Protein AF-Q4RRR6-F1 (afdb_monomer)

Solvent-accessible surface area (backbone atoms only — not comparable to full-atom values): 20420 Å² total; per-residue (Å²): 140,88,85,73,74,64,68,59,50,55,51,52,54,53,50,54,52,52,52,50,53,51,50,52,51,51,50,52,50,52,50,51,51,36,33,73,75,69,66,46,76,82,83,74,92,68,94,74,90,83,77,94,77,77,96,55,76,49,72,65,57,52,50,51,52,53,48,51,53,49,53,49,53,52,49,54,52,50,50,53,51,54,50,52,52,50,53,55,50,50,53,53,50,53,49,54,52,51,54,52,52,53,53,54,49,52,54,50,54,52,51,53,54,49,52,54,54,50,50,52,54,51,49,55,54,47,54,50,54,51,52,52,50,53,52,52,52,50,55,51,51,53,50,51,50,52,50,54,52,50,52,52,52,50,57,52,50,53,52,52,50,53,52,51,51,52,52,51,53,51,52,51,50,50,57,66,71,56,71,89,70,87,86,56,76,72,59,61,56,53,52,59,53,51,56,59,65,64,68,68,77,72,76,75,70,89,74,75,81,76,78,76,73,81,73,81,80,75,73,86,81,73,88,73,84,91,80,84,90,79,91,86,88,82,90,75,93,79,84,93,73,90,79,82,95,73,87,84,74,81,51,54,25,48,33,40,36,35,38,90,91,40,96,67,66,48,79,51,73,45,87,35,45,85,75,67,38,21,41,45,57,51,51,64,74,66,69,70,91,77,63,62,44,44,31,28,38,30,72,42,96,88,78,38,80,42,78,45,77,65,86,53,52,85,41,62,48,57,58,44,97,87,25,34,38,36,39,47,41,77,57,78,82,127

pLDDT: mean 77.72, std 23.31, range [30.11, 98.75]

Organism: Tetraodon nigroviridis (NCBI:txid99883)

Nearest PDB structures (foldseek):
  5y3c-assembly1_A  TM=9.988E-01  e=4.923E-15  Danio rerio
  5y3b-assembly1_F  TM=9.633E-01  e=9.298E-15  Mus musculus
  3pz7-assembly1_A  TM=9.232E-01  e=3.959E-13  Homo sapiens
  6iw3-assembly1_A  TM=9.151E-01  e=7.651E-10  Homo sapiens
  4wip-assembly1_C  TM=9.089E-01  e=2.729E-09  Homo sapiens

Foldseek 3Di:
DDDDDPVVVVVVVVVVVVVVVVVVVVVVVVQVVCCLPPVDGDDDDDDDDDDDDDPPCPVVNVVVSVVVVVVVVVVVVVVVVVVVVVVVVVVVVVVVVVVVVVVVVVVVVVVVVVVVVVVVVVVVVVVVVVVVVVVVVVVVVVVVVVVVVVVVVVVVVVVVVVVVVVVVVVVVVVVVVPPDDDDDPVVVVVVVVVVVVVVVPDPPDPPDPPPPPPPPPDDPDDDDDDDDDDDDDDDDDDDDDDDDDDDDDQAKAWEWEAEPVDPDIDIDIQSDHQQQDFQLSVCVRVVDDADKWKWWFAQDPVPGTDTDTDDDRRDHAHDDPRHIYMYIYHPPDD

Sequence (334 aa):
GLEGPEEEKSWEEHQEQLEKEMQEARRMVFHLQALLLHGSLPEEDQDGSVSLGDTRPGVEQQLVLLRSRLDQSTEETLDLKRELLRHKQEARHLQAIKDALQRRLAVQEDAVLQLKQELLRCNMAKDQLEGENEELKHKLSEGNKLITEYEQQLGRKDRVLQQQQQKLEEAQQRAQEGGFGRVDERGLLLILKSDRNQAAGDVCSPSEAKVVVMEEFKSPGRRANSTDRDSWPPSSKMAHSHSSPGLDTAVSTKVLYFTDRSLTPFLITIPKRLGEVTLRDFKAAVDRQGNFRYHFKALDPEFGTVKEEVFQDSAVVPGWEGKIVAWVEEDHGE

Mean predicted aligned error: 21.89 Å

InterPro domains:
  IPR001158 DIX domain [PF00778] (253-328)
  IPR001158 DIX domain [PS50841] (250-332)
  IPR001158 DIX domain [SM00021] (250-332)
  IPR015506 Dishevelled-related protein [PTHR10878] (214-314)
  IPR029071 Ubiquitin-like domain superfamily [SSF54236] (253-330)
  IPR038207 DIX domain superfamily [G3DSA:2.40.240.130] (247-334)

Structure (mmCIF, N/CA/C/O backbone):
data_AF-Q4RRR6-F1
#
_entry.id   AF-Q4RRR6-F1
#
loop_
_atom_site.group_PDB
_atom_site.id
_atom_site.type_symbol
_atom_site.label_atom_id
_atom_site.label_alt_id
_atom_site.label_comp_id
_atom_site.label_asym_id
_atom_site.label_entity_id
_atom_site.label_seq_id
_atom_site.pdbx_PDB_ins_code
_atom_site.Cartn_x
_atom_site.Cartn_y
_atom_site.Cartn_z
_atom_site.occupancy
_atom_site.B_iso_or_equiv
_atom_site.auth_seq_id
_atom_site.auth_comp_id
_atom_site.auth_asym_id
_atom_site.auth_atom_id
_atom_site.pdbx_PDB_model_num
ATOM 1 N N . GLY A 1 1 ? -28.559 2.749 -61.106 1.00 44.66 1 GLY A N 1
ATOM 2 C CA . GLY A 1 1 ? -27.621 2.742 -62.244 1.00 44.66 1 GLY A CA 1
ATOM 3 C C . GLY A 1 1 ? -27.395 4.179 -62.643 1.00 44.66 1 GLY A C 1
ATOM 4 O O . GLY A 1 1 ? -28.365 4.916 -62.625 1.00 44.66 1 GLY A O 1
ATOM 5 N N . LEU A 1 2 ? -26.196 4.656 -62.938 1.00 50.50 2 LEU A N 1
ATOM 6 C CA . LEU A 1 2 ? -24.918 4.009 -63.234 1.00 50.50 2 LEU A CA 1
ATOM 7 C C . LEU A 1 2 ? -23.824 5.035 -62.873 1.00 50.50 2 LEU A C 1
ATOM 9 O O . LEU A 1 2 ? -23.591 5.932 -63.665 1.00 50.50 2 LEU A O 1
ATOM 13 N N . GLU A 1 3 ? -23.183 4.925 -61.714 1.00 51.06 3 GLU A N 1
ATOM 14 C CA . GLU A 1 3 ? -21.919 5.609 -61.385 1.00 51.06 3 GLU A CA 1
ATOM 15 C C . GLU A 1 3 ? -21.169 4.628 -60.481 1.00 51.06 3 GLU A C 1
ATOM 17 O O . GLU A 1 3 ? -21.716 4.192 -59.471 1.00 51.06 3 GLU A O 1
ATOM 22 N N . GLY A 1 4 ? -20.012 4.135 -60.913 1.00 52.66 4 GLY A N 1
ATOM 23 C CA . GLY A 1 4 ? -19.350 3.008 -60.248 1.00 52.66 4 GLY A CA 1
ATOM 24 C C . GLY A 1 4 ? -18.090 2.434 -60.910 1.00 52.66 4 GLY A C 1
ATOM 25 O O . GLY A 1 4 ? -17.315 1.841 -60.181 1.00 52.66 4 GLY A O 1
ATOM 26 N N . PRO A 1 5 ? -17.812 2.596 -62.224 1.00 53.66 5 PRO A N 1
ATOM 27 C CA . PRO A 1 5 ? -16.617 1.981 -62.815 1.00 53.66 5 PRO A CA 1
ATOM 28 C C . PRO A 1 5 ? -15.435 2.934 -63.077 1.00 53.66 5 PRO A C 1
ATOM 30 O O . PRO A 1 5 ? -14.398 2.463 -63.536 1.00 53.66 5 PRO A O 1
ATOM 33 N N . GLU A 1 6 ? -15.563 4.247 -62.850 1.00 54.06 6 GLU A N 1
ATOM 34 C CA . GLU A 1 6 ? -14.478 5.210 -63.137 1.00 54.06 6 GLU A CA 1
ATOM 35 C C . GLU A 1 6 ? -13.587 5.506 -61.922 1.00 54.06 6 GLU A C 1
ATOM 37 O O . GLU A 1 6 ? -12.368 5.554 -62.067 1.00 54.06 6 GLU A O 1
ATOM 42 N N . GLU A 1 7 ? -14.153 5.620 -60.716 1.00 53.19 7 GLU A N 1
ATOM 43 C CA . GLU A 1 7 ? -13.350 5.831 -59.502 1.00 53.19 7 GLU A CA 1
ATOM 44 C C . GLU A 1 7 ? -12.543 4.579 -59.123 1.00 53.19 7 GLU A C 1
ATOM 46 O O . GLU A 1 7 ? -11.385 4.695 -58.734 1.00 53.19 7 GLU A O 1
ATOM 51 N N . GLU A 1 8 ? -13.105 3.380 -59.307 1.00 51.28 8 GLU A N 1
ATOM 52 C CA . GLU A 1 8 ? -12.439 2.107 -58.988 1.00 51.28 8 GLU A CA 1
ATOM 53 C C . GLU A 1 8 ? -11.201 1.871 -59.879 1.00 51.28 8 GLU A C 1
ATOM 55 O O . GLU A 1 8 ? -10.137 1.509 -59.381 1.00 51.28 8 GLU A O 1
ATOM 60 N N . LYS A 1 9 ? -11.292 2.218 -61.173 1.00 55.88 9 LYS A N 1
ATOM 61 C CA . LYS A 1 9 ? -10.157 2.171 -62.113 1.00 55.88 9 LYS A CA 1
ATOM 62 C C . LYS A 1 9 ? -9.049 3.160 -61.764 1.00 55.88 9 LYS A C 1
ATOM 64 O O . LYS A 1 9 ? -7.876 2.834 -61.906 1.00 55.88 9 LYS A O 1
ATOM 69 N N . SER A 1 10 ? -9.405 4.351 -61.280 1.00 63.53 10 SER A N 1
ATOM 70 C CA . SER A 1 10 ? -8.414 5.359 -60.890 1.00 63.53 10 SER A CA 1
ATOM 71 C C . SER A 1 10 ? -7.580 4.921 -59.682 1.00 63.53 10 SER A C 1
ATOM 73 O O . SER A 1 10 ? -6.407 5.286 -59.595 1.00 63.53 10 SER A O 1
ATOM 75 N N . TRP A 1 11 ? -8.163 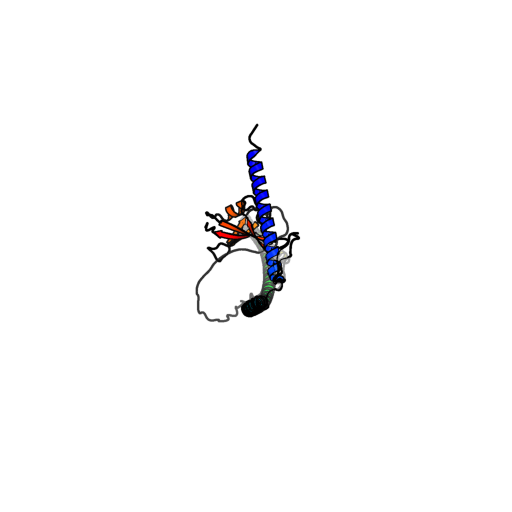4.168 -58.744 1.00 65.94 11 TRP A N 1
ATOM 76 C CA . TRP A 1 11 ? -7.435 3.633 -57.590 1.00 65.94 11 TRP A CA 1
ATOM 77 C C . TRP A 1 11 ? -6.579 2.418 -57.958 1.00 65.94 11 TRP A C 1
ATOM 79 O O . TRP A 1 11 ? -5.457 2.310 -57.464 1.00 65.94 11 TRP A O 1
ATOM 89 N N . GLU A 1 12 ? -7.056 1.549 -58.854 1.00 74.00 12 GLU A N 1
ATOM 90 C CA . GLU A 1 12 ? -6.270 0.421 -59.373 1.00 74.00 12 GLU A CA 1
ATOM 91 C C . GLU A 1 12 ? -5.027 0.892 -60.143 1.00 74.00 12 GLU A C 1
ATOM 93 O O . GLU A 1 12 ? -3.923 0.422 -59.868 1.00 74.00 12 GLU A O 1
ATOM 98 N N . GLU A 1 13 ? -5.166 1.885 -61.027 1.00 77.19 13 GLU A N 1
ATOM 99 C CA . GLU A 1 13 ? -4.036 2.460 -61.771 1.00 77.19 13 GLU A CA 1
ATOM 100 C C . GLU A 1 13 ? -3.020 3.151 -60.843 1.00 77.19 13 GLU A C 1
ATOM 102 O O . GLU A 1 13 ? -1.806 3.046 -61.043 1.00 77.19 13 GLU A O 1
ATOM 107 N N . HIS A 1 14 ? -3.489 3.830 -59.789 1.00 79.50 14 HIS A N 1
ATOM 108 C CA . HIS A 1 14 ? -2.604 4.458 -58.805 1.00 79.50 14 HIS A CA 1
ATOM 109 C C . HIS A 1 14 ? -1.830 3.421 -57.977 1.00 79.50 14 HIS A C 1
ATOM 111 O O . HIS A 1 14 ? -0.642 3.604 -57.697 1.00 79.50 14 HIS A O 1
ATOM 117 N N . GLN A 1 15 ? -2.482 2.314 -57.619 1.00 80.88 15 GLN A N 1
ATOM 118 C CA . GLN A 1 15 ? -1.853 1.212 -56.901 1.00 80.88 15 GLN A CA 1
ATOM 119 C C . GLN A 1 15 ? -0.796 0.503 -57.764 1.00 80.88 15 GLN A C 1
ATOM 121 O O . GLN A 1 15 ? 0.308 0.243 -57.282 1.00 80.88 15 GLN A O 1
ATOM 126 N N . GLU A 1 16 ? -1.084 0.254 -59.045 1.00 88.00 16 GLU A N 1
ATOM 127 C CA . GLU A 1 16 ? -0.136 -0.361 -59.984 1.00 88.00 16 GLU A CA 1
ATOM 128 C C . GLU A 1 16 ? 1.101 0.527 -60.210 1.00 88.00 16 GLU A C 1
ATOM 130 O O . GLU A 1 16 ? 2.239 0.042 -60.222 1.00 88.00 16 GLU A O 1
ATOM 135 N N . GLN A 1 17 ? 0.909 1.847 -60.303 1.00 88.19 17 GLN A N 1
ATOM 136 C CA . GLN A 1 17 ? 2.012 2.803 -60.409 1.00 88.19 17 GLN A CA 1
ATOM 137 C C . GLN A 1 17 ? 2.910 2.784 -59.161 1.00 88.19 17 GLN A C 1
ATOM 139 O O . GLN A 1 17 ? 4.139 2.770 -59.286 1.00 88.19 17 GLN A O 1
ATOM 144 N N . LEU A 1 18 ? 2.322 2.727 -57.962 1.00 88.50 18 LEU A N 1
ATOM 145 C CA . LEU A 1 18 ? 3.083 2.654 -56.714 1.00 88.50 18 LEU A CA 1
ATOM 146 C C . LEU A 1 18 ? 3.872 1.339 -56.601 1.00 88.50 18 LEU A C 1
ATOM 148 O O . LEU A 1 18 ? 5.025 1.339 -56.165 1.00 88.50 18 LEU A O 1
ATOM 152 N N . GLU A 1 19 ? 3.289 0.215 -57.025 1.00 89.06 19 GLU A N 1
ATOM 153 C CA . GLU A 1 19 ? 3.990 -1.071 -57.060 1.00 89.06 19 GLU A CA 1
ATOM 154 C C . GLU A 1 19 ? 5.193 -1.041 -58.005 1.00 89.06 19 GLU A C 1
ATOM 156 O O . GLU A 1 19 ? 6.263 -1.555 -57.659 1.00 89.06 19 GLU A O 1
ATOM 161 N N . LYS A 1 20 ? 5.058 -0.389 -59.162 1.00 92.25 20 LYS A N 1
ATOM 162 C CA . LYS A 1 20 ? 6.142 -0.235 -60.133 1.00 92.25 20 LYS A CA 1
ATOM 163 C C . LYS A 1 20 ? 7.293 0.611 -59.588 1.00 92.25 20 LYS A C 1
ATOM 165 O O . LYS A 1 20 ? 8.447 0.188 -59.658 1.00 92.25 20 LYS A O 1
ATOM 170 N N . GLU A 1 21 ? 6.994 1.752 -58.971 1.00 90.62 21 GLU A N 1
ATOM 171 C CA . GLU A 1 21 ? 8.010 2.596 -58.325 1.00 90.62 21 GLU A CA 1
ATOM 172 C C . GLU A 1 21 ? 8.702 1.862 -57.172 1.00 90.62 21 GLU A C 1
ATOM 174 O O . GLU A 1 21 ? 9.923 1.929 -57.010 1.00 90.62 21 GLU A O 1
ATOM 179 N N . MET A 1 22 ? 7.947 1.076 -56.402 1.00 91.50 22 MET A N 1
ATOM 180 C CA . MET A 1 22 ? 8.511 0.276 -55.322 1.00 91.50 22 MET A CA 1
ATOM 181 C C . MET A 1 22 ? 9.430 -0.840 -55.853 1.00 91.50 22 MET A C 1
ATOM 183 O O . MET A 1 22 ? 10.450 -1.152 -55.231 1.00 91.50 22 MET A O 1
ATOM 187 N N . GLN A 1 23 ? 9.111 -1.437 -57.005 1.00 89.06 23 GLN A N 1
ATOM 188 C CA . GLN A 1 23 ? 9.975 -2.412 -57.679 1.00 89.06 23 GLN A CA 1
ATOM 189 C C . GLN A 1 23 ? 11.254 -1.767 -58.230 1.00 89.06 23 GLN A C 1
ATOM 191 O O . GLN A 1 23 ? 12.338 -2.337 -58.079 1.00 89.06 23 GLN 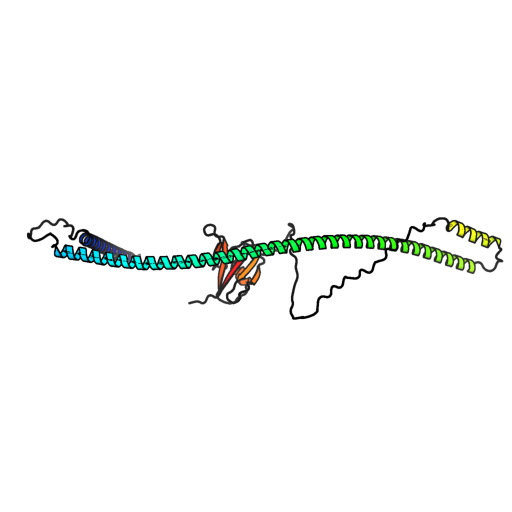A O 1
ATOM 196 N N . GLU A 1 24 ? 11.164 -0.568 -58.804 1.00 88.81 24 GLU A N 1
ATOM 197 C CA . GLU A 1 24 ? 12.328 0.198 -59.263 1.00 88.81 24 GLU A CA 1
ATOM 198 C C . GLU A 1 24 ? 13.239 0.595 -58.096 1.00 88.81 24 GLU A C 1
ATOM 200 O O . GLU A 1 24 ? 14.455 0.403 -58.168 1.00 88.81 24 GLU A O 1
ATOM 205 N N . ALA A 1 25 ? 12.666 1.041 -56.976 1.00 90.56 25 ALA A N 1
ATOM 206 C CA . ALA A 1 25 ? 13.417 1.342 -55.762 1.00 90.56 25 ALA A CA 1
ATOM 207 C C . ALA A 1 25 ? 14.155 0.106 -55.227 1.00 90.56 25 ALA A C 1
ATOM 209 O O . ALA A 1 25 ? 15.346 0.177 -54.923 1.00 90.56 25 ALA A O 1
ATOM 210 N N . ARG A 1 26 ? 13.489 -1.057 -55.179 1.00 87.12 26 ARG A N 1
ATOM 211 C CA . ARG A 1 26 ? 14.129 -2.327 -54.789 1.00 87.12 26 ARG A CA 1
ATOM 212 C C . ARG A 1 26 ? 15.277 -2.692 -55.725 1.00 87.12 26 ARG A C 1
ATOM 214 O O . ARG A 1 26 ? 16.334 -3.102 -55.248 1.00 87.12 26 ARG A O 1
ATOM 221 N N . ARG A 1 27 ? 15.097 -2.502 -57.036 1.00 88.81 27 ARG A N 1
ATOM 222 C CA . ARG A 1 27 ? 16.147 -2.741 -58.030 1.00 88.81 27 ARG A CA 1
ATOM 223 C C . ARG A 1 27 ? 17.341 -1.821 -57.783 1.00 88.81 27 ARG A C 1
ATOM 225 O O . ARG A 1 27 ? 18.461 -2.313 -57.692 1.00 88.81 27 ARG A O 1
ATOM 232 N N . MET A 1 28 ? 17.120 -0.522 -57.595 1.00 88.12 28 MET A N 1
ATOM 233 C CA . MET A 1 28 ? 18.192 0.438 -57.307 1.00 88.12 28 MET A CA 1
ATOM 234 C C . MET A 1 28 ? 18.931 0.117 -56.005 1.00 88.12 28 MET A C 1
ATOM 236 O O . MET A 1 28 ? 20.159 0.145 -55.983 1.00 88.12 28 MET A O 1
ATOM 240 N N . VAL A 1 29 ? 18.215 -0.254 -54.939 1.00 87.00 29 VAL A N 1
ATOM 241 C CA . VAL A 1 29 ? 18.828 -0.662 -53.664 1.00 87.00 29 VAL A CA 1
ATOM 242 C C . VAL A 1 29 ? 19.712 -1.893 -53.850 1.00 87.00 29 VAL A C 1
ATOM 244 O O . VAL A 1 29 ? 20.832 -1.912 -53.346 1.00 87.00 29 VAL A O 1
ATOM 247 N N . PHE A 1 30 ? 19.264 -2.884 -54.622 1.00 81.12 30 PHE A N 1
ATOM 248 C CA . PHE A 1 30 ? 20.064 -4.073 -54.914 1.00 81.12 30 PHE A CA 1
ATOM 249 C C . PHE A 1 30 ? 21.342 -3.735 -55.697 1.00 81.12 30 PHE A C 1
ATOM 251 O O . PHE A 1 30 ? 22.424 -4.218 -55.369 1.00 81.12 30 PHE A O 1
ATOM 258 N N . HIS A 1 31 ? 21.243 -2.840 -56.682 1.00 74.06 31 HIS A N 1
ATOM 259 C CA . HIS A 1 31 ? 22.390 -2.381 -57.468 1.00 74.06 31 HIS A CA 1
ATOM 260 C C . HIS A 1 31 ? 23.389 -1.580 -56.628 1.00 74.06 31 HIS A C 1
ATOM 262 O O . HIS A 1 31 ? 24.597 -1.801 -56.719 1.00 74.06 31 HIS A O 1
ATOM 268 N N . LEU A 1 32 ? 22.894 -0.686 -55.770 1.00 80.00 32 LEU A N 1
ATOM 269 C CA . LEU A 1 32 ? 23.721 0.059 -54.824 1.00 80.00 32 LEU A CA 1
ATOM 270 C C . LEU A 1 32 ? 24.397 -0.882 -53.827 1.00 80.00 32 LEU A C 1
ATOM 272 O O . LEU A 1 32 ? 25.588 -0.739 -53.567 1.00 80.00 32 LEU A O 1
ATOM 276 N N . GLN A 1 33 ? 23.675 -1.880 -53.317 1.00 74.94 33 GLN A N 1
ATOM 277 C CA . GLN A 1 33 ? 24.227 -2.894 -52.426 1.00 74.94 33 GLN A CA 1
ATOM 278 C C . GLN A 1 33 ? 25.335 -3.708 -53.115 1.00 74.94 33 GLN A C 1
ATOM 280 O O . GLN A 1 33 ? 26.385 -3.925 -52.511 1.00 74.94 33 GLN A O 1
ATOM 285 N N . ALA A 1 34 ? 25.156 -4.101 -54.380 1.00 72.69 34 ALA A N 1
ATOM 286 C CA . ALA A 1 34 ? 26.166 -4.825 -55.155 1.00 72.69 34 ALA A CA 1
ATOM 287 C C . ALA A 1 34 ? 27.411 -3.969 -55.444 1.00 72.69 34 ALA A C 1
ATOM 289 O O . ALA A 1 34 ? 28.534 -4.425 -55.227 1.00 72.69 34 ALA A O 1
ATOM 290 N N . LEU A 1 35 ? 27.229 -2.703 -55.832 1.00 75.19 35 LEU A N 1
ATOM 291 C CA . LEU A 1 35 ? 28.326 -1.743 -55.992 1.00 75.19 35 LEU A CA 1
ATOM 292 C C . LEU A 1 35 ? 29.094 -1.532 -54.682 1.00 75.19 35 LEU A C 1
ATOM 294 O O . LEU A 1 35 ? 30.323 -1.567 -54.671 1.00 75.19 35 LEU A O 1
ATOM 298 N N . LEU A 1 36 ? 28.381 -1.354 -53.569 1.00 73.06 36 LEU A N 1
ATOM 299 C CA . LEU A 1 36 ? 28.982 -1.129 -52.255 1.00 73.06 36 LEU A CA 1
ATOM 300 C C . LEU A 1 36 ? 29.736 -2.360 -51.741 1.00 73.06 36 LEU A C 1
ATOM 302 O O . LEU A 1 36 ? 30.797 -2.207 -51.132 1.00 73.06 36 LEU A O 1
ATOM 306 N N . LEU A 1 37 ? 29.220 -3.572 -51.975 1.00 69.00 37 LEU A N 1
ATOM 307 C CA . LEU A 1 37 ? 29.817 -4.824 -51.499 1.00 69.00 37 LEU A CA 1
ATOM 308 C C . LEU A 1 37 ? 30.929 -5.356 -52.411 1.00 69.00 37 LEU A C 1
ATOM 310 O O . LEU A 1 37 ? 31.939 -5.835 -51.893 1.00 69.00 37 LEU A O 1
ATOM 314 N N . HIS A 1 38 ? 30.759 -5.264 -53.731 1.00 67.19 38 HIS A N 1
ATOM 315 C CA . HIS A 1 38 ? 31.593 -5.947 -54.728 1.00 67.19 38 HIS A CA 1
ATOM 316 C C . HIS A 1 38 ? 32.343 -5.000 -55.675 1.00 67.19 38 HIS A C 1
ATOM 318 O O . HIS A 1 38 ? 33.220 -5.447 -56.414 1.00 67.19 38 HIS A O 1
ATOM 324 N N . GLY A 1 39 ? 32.041 -3.697 -55.662 1.00 61.53 39 GLY A N 1
ATOM 325 C CA . GLY A 1 39 ? 32.729 -2.697 -56.487 1.00 61.53 39 GLY A CA 1
ATOM 326 C C . GLY A 1 39 ? 32.458 -2.808 -57.992 1.00 61.53 39 GLY A C 1
ATOM 327 O O . GLY A 1 39 ? 33.174 -2.194 -58.775 1.00 61.53 39 GLY A O 1
ATOM 328 N N . SER A 1 40 ? 31.465 -3.602 -58.403 1.00 59.06 40 SER A N 1
ATOM 329 C CA . SER A 1 40 ? 31.039 -3.788 -59.797 1.00 59.06 40 SER A CA 1
ATOM 330 C C . SER A 1 40 ? 29.553 -4.169 -59.853 1.00 59.06 40 SER A C 1
ATOM 332 O O . SER A 1 40 ? 29.028 -4.747 -58.898 1.00 59.06 40 SER A O 1
ATOM 334 N N . LEU A 1 41 ? 28.863 -3.788 -60.936 1.00 57.53 41 LEU A N 1
ATOM 335 C CA . LEU A 1 41 ? 27.473 -4.190 -61.180 1.00 57.53 41 LEU A CA 1
ATOM 336 C C . LEU A 1 41 ? 27.410 -5.682 -61.560 1.00 57.53 41 LEU A C 1
ATOM 338 O O . LEU A 1 41 ? 28.305 -6.148 -62.266 1.00 57.53 41 LEU A O 1
ATOM 342 N N . PRO A 1 42 ? 26.354 -6.423 -61.171 1.00 55.16 42 PRO A N 1
ATOM 343 C CA . PRO A 1 42 ? 26.029 -7.686 -61.822 1.00 55.16 42 PRO A CA 1
ATOM 344 C C . PRO A 1 42 ? 25.637 -7.375 -63.273 1.00 55.16 42 PRO A C 1
ATOM 346 O O . PRO A 1 42 ? 24.697 -6.615 -63.495 1.00 55.16 42 PRO A O 1
ATOM 349 N N . GLU A 1 43 ? 26.375 -7.898 -64.251 1.00 55.97 43 GLU A N 1
ATOM 350 C CA . GLU A 1 43 ? 25.983 -7.796 -65.659 1.00 55.97 43 GLU A CA 1
ATOM 351 C C . GLU A 1 43 ? 24.674 -8.579 -65.853 1.00 55.97 43 GLU A C 1
ATOM 353 O O . GLU A 1 43 ? 24.656 -9.802 -65.726 1.00 55.97 43 GLU A O 1
ATOM 358 N N . GLU A 1 44 ? 23.561 -7.881 -66.095 1.00 53.38 44 GLU A N 1
ATOM 359 C CA . GLU A 1 44 ? 22.362 -8.513 -66.646 1.00 53.38 44 GLU A CA 1
ATOM 360 C C . GLU A 1 44 ? 22.631 -8.792 -68.129 1.00 53.38 44 GLU A C 1
ATOM 362 O O . GLU A 1 44 ? 22.956 -7.875 -68.886 1.00 53.38 44 GLU A O 1
ATOM 367 N N . ASP A 1 45 ? 22.533 -10.068 -68.507 1.00 48.84 45 ASP A N 1
ATOM 368 C CA . ASP A 1 45 ? 22.797 -10.607 -69.841 1.00 48.84 45 ASP A CA 1
ATOM 369 C C . ASP A 1 45 ? 22.239 -9.705 -70.956 1.00 48.84 45 ASP A C 1
ATOM 371 O O . ASP A 1 45 ? 21.030 -9.637 -71.196 1.00 48.84 45 ASP A O 1
ATOM 375 N N . GLN A 1 46 ? 23.131 -9.021 -71.674 1.00 43.88 46 GLN A N 1
ATOM 376 C CA . GLN A 1 46 ? 22.793 -8.317 -72.905 1.00 43.88 46 GLN A CA 1
ATOM 377 C C . GLN A 1 46 ? 23.856 -8.616 -73.964 1.00 43.88 46 GLN A C 1
ATOM 379 O O . GLN A 1 46 ? 24.948 -8.049 -73.984 1.00 43.88 46 GLN A O 1
ATOM 384 N N . ASP A 1 47 ? 23.509 -9.557 -74.844 1.00 41.25 47 ASP A N 1
ATOM 385 C CA . ASP A 1 47 ? 24.192 -9.820 -76.107 1.00 41.25 47 ASP A CA 1
ATOM 386 C C . ASP A 1 47 ? 24.356 -8.517 -76.905 1.00 41.25 47 ASP A C 1
ATOM 388 O O . ASP A 1 47 ? 23.372 -7.880 -77.283 1.00 41.25 47 ASP A O 1
ATOM 392 N N . GLY A 1 48 ? 25.600 -8.143 -77.220 1.00 38.84 48 GLY A N 1
ATOM 393 C CA . GLY A 1 48 ? 25.866 -7.063 -78.171 1.00 38.84 48 GLY A CA 1
ATOM 394 C C . GLY A 1 48 ? 27.146 -6.270 -77.925 1.00 38.84 48 GLY A C 1
ATOM 395 O O . GLY A 1 48 ? 27.082 -5.127 -77.504 1.00 38.84 48 GLY A O 1
ATOM 396 N N . SER A 1 49 ? 28.297 -6.865 -78.261 1.00 45.28 49 SER A N 1
ATOM 397 C CA . SER A 1 49 ? 29.490 -6.198 -78.823 1.00 45.28 49 SER A CA 1
ATOM 398 C C . SER A 1 49 ? 29.709 -4.711 -78.469 1.00 45.28 49 SER A C 1
ATOM 400 O O . SER A 1 49 ? 29.150 -3.865 -79.159 1.00 45.28 49 SER A O 1
ATOM 402 N N . VAL A 1 50 ? 30.664 -4.390 -77.579 1.00 32.94 50 VAL A N 1
ATOM 403 C CA . VAL A 1 50 ? 31.802 -3.475 -77.855 1.00 32.94 50 VAL A CA 1
ATOM 404 C C . VAL A 1 50 ? 32.779 -3.357 -76.668 1.00 32.94 50 VAL A C 1
ATOM 406 O O . VAL A 1 50 ? 32.386 -3.180 -75.527 1.00 32.94 50 VAL A O 1
ATOM 409 N N . SER A 1 51 ? 34.068 -3.310 -77.020 1.00 36.88 51 SER A N 1
ATOM 410 C CA . SER A 1 51 ? 35.187 -2.659 -76.315 1.00 36.88 51 SER A CA 1
ATOM 411 C C . SER A 1 51 ? 35.784 -3.299 -75.051 1.00 36.88 51 SER A C 1
ATOM 413 O O . SER A 1 51 ? 35.441 -2.997 -73.915 1.00 36.88 51 SER A O 1
ATOM 415 N N . LEU A 1 52 ? 36.856 -4.053 -75.305 1.00 47.00 52 LEU A N 1
ATOM 416 C CA . LEU A 1 52 ? 38.060 -4.182 -74.483 1.00 47.00 52 LEU A CA 1
ATOM 417 C C . LEU A 1 52 ? 38.441 -2.854 -73.787 1.00 47.00 52 LEU A C 1
ATOM 419 O O . LEU A 1 52 ? 38.800 -1.889 -74.461 1.00 47.00 52 LEU A O 1
ATOM 423 N N . GLY A 1 53 ? 38.410 -2.827 -72.452 1.00 41.78 53 GLY A N 1
ATOM 424 C CA . GLY A 1 53 ? 38.909 -1.705 -71.654 1.00 41.78 53 GLY A CA 1
ATOM 425 C C . GLY A 1 53 ? 38.448 -1.734 -70.196 1.00 41.78 53 GLY A C 1
ATOM 426 O O . GLY A 1 53 ? 37.441 -1.131 -69.860 1.00 41.78 53 GLY A O 1
ATOM 427 N N . ASP A 1 54 ? 39.236 -2.390 -69.342 1.00 43.75 54 ASP A N 1
ATOM 428 C CA . ASP A 1 54 ? 39.354 -2.078 -67.909 1.00 43.75 54 ASP A CA 1
ATOM 429 C C . ASP A 1 54 ? 38.128 -2.335 -67.000 1.00 43.75 54 ASP A C 1
ATOM 431 O O . ASP A 1 54 ? 37.704 -1.492 -66.216 1.00 43.75 54 ASP A O 1
ATOM 435 N N . THR A 1 55 ? 37.594 -3.558 -67.007 1.00 47.81 55 THR A N 1
ATOM 436 C CA . THR A 1 55 ? 36.676 -4.062 -65.961 1.00 47.81 55 THR A CA 1
ATOM 437 C C . THR A 1 55 ? 37.430 -4.635 -64.756 1.00 47.81 55 THR A C 1
ATOM 439 O O . THR A 1 55 ? 37.094 -5.683 -64.204 1.00 47.81 55 THR A O 1
ATOM 442 N N . ARG A 1 56 ? 38.486 -3.950 -64.313 1.00 53.12 56 ARG A N 1
ATOM 443 C CA . ARG A 1 56 ? 39.054 -4.163 -62.981 1.00 53.12 56 ARG A CA 1
ATOM 444 C C . ARG A 1 56 ? 38.975 -2.813 -62.283 1.00 53.12 56 ARG A C 1
ATOM 446 O O . ARG A 1 56 ? 39.594 -1.886 -62.793 1.00 53.12 56 ARG A O 1
ATOM 453 N N . PRO A 1 57 ? 38.221 -2.660 -61.175 1.00 55.88 57 PRO A N 1
ATOM 454 C CA . PRO A 1 57 ? 38.178 -1.383 -60.476 1.00 55.88 57 PRO A CA 1
ATOM 455 C C . PRO A 1 57 ? 39.619 -0.966 -60.200 1.00 55.88 57 PRO A C 1
ATOM 457 O O . PRO A 1 57 ? 40.376 -1.725 -59.583 1.00 55.88 57 PRO A O 1
ATOM 460 N N . GLY A 1 58 ? 40.019 0.179 -60.758 1.00 72.94 58 GLY A N 1
ATOM 461 C CA . GLY A 1 58 ? 41.397 0.643 -60.692 1.00 72.94 58 GLY A CA 1
ATOM 462 C C . GLY A 1 58 ? 41.838 0.670 -59.233 1.00 72.94 58 GLY A C 1
ATOM 463 O O . GLY A 1 58 ? 41.034 0.963 -58.347 1.00 72.94 58 GLY A O 1
ATOM 464 N N . VAL A 1 59 ? 43.103 0.352 -58.954 1.00 77.00 59 VAL A N 1
ATOM 465 C CA . VAL A 1 59 ? 43.642 0.290 -57.579 1.00 77.00 59 VAL A CA 1
ATOM 466 C C . VAL A 1 59 ? 43.288 1.556 -56.776 1.00 77.00 59 VAL A C 1
ATOM 468 O O . VAL A 1 59 ? 43.023 1.484 -55.580 1.00 77.00 59 VAL A O 1
ATOM 471 N N . GLU A 1 60 ? 43.178 2.703 -57.448 1.00 80.00 60 GLU A N 1
ATOM 472 C CA . GLU A 1 60 ? 42.711 3.973 -56.884 1.00 80.00 60 GLU A CA 1
ATOM 473 C C . GLU A 1 60 ? 41.255 3.943 -56.380 1.00 80.00 60 GLU A C 1
ATOM 475 O O . GLU A 1 60 ? 40.979 4.414 -55.280 1.00 80.00 60 GLU A O 1
ATOM 480 N N . GLN A 1 61 ? 40.321 3.339 -57.118 1.00 83.06 61 GLN A N 1
ATOM 481 C CA . GLN A 1 61 ? 38.919 3.188 -56.699 1.00 83.06 61 GLN A CA 1
ATOM 482 C C . GLN A 1 61 ? 38.797 2.235 -55.501 1.00 83.06 61 GLN A C 1
ATOM 484 O O . GLN A 1 61 ? 38.056 2.513 -54.556 1.00 83.06 61 GLN A O 1
ATOM 489 N N . GLN A 1 62 ? 39.577 1.146 -55.488 1.00 84.62 62 GLN A N 1
ATOM 490 C CA . GLN A 1 62 ? 39.658 0.244 -54.333 1.00 84.62 62 GLN A CA 1
ATOM 491 C C . GLN A 1 62 ? 40.224 0.954 -53.092 1.00 84.62 62 GLN A C 1
ATOM 493 O O . GLN A 1 62 ? 39.714 0.755 -51.988 1.00 84.62 62 GLN A O 1
ATOM 498 N N . LEU A 1 63 ? 41.227 1.824 -53.258 1.00 87.06 63 LEU A N 1
ATOM 499 C CA . LEU A 1 63 ? 41.779 2.646 -52.175 1.00 87.06 63 LEU A CA 1
ATOM 500 C C . LEU A 1 63 ? 40.751 3.634 -51.610 1.00 87.06 63 LEU A C 1
ATOM 502 O O . LEU A 1 63 ? 40.666 3.780 -50.391 1.00 87.06 63 LEU A O 1
ATOM 506 N N . VAL A 1 64 ? 39.945 4.275 -52.462 1.00 89.38 64 VAL A N 1
ATOM 507 C CA . VAL A 1 64 ? 38.871 5.186 -52.026 1.00 89.38 64 VAL A CA 1
ATOM 508 C C . VAL A 1 64 ? 37.811 4.442 -51.210 1.00 89.38 64 VAL A C 1
ATOM 510 O O . VAL A 1 64 ? 37.428 4.909 -50.137 1.00 89.38 64 VAL A O 1
ATOM 513 N N . LEU A 1 65 ? 37.384 3.257 -51.658 1.00 88.50 65 LEU A N 1
ATOM 514 C CA . LEU A 1 65 ? 36.419 2.429 -50.925 1.00 88.50 65 LEU A CA 1
ATOM 515 C C . LEU A 1 65 ? 36.973 1.960 -49.574 1.00 88.50 65 LEU A C 1
ATOM 517 O O . LEU A 1 65 ? 36.281 2.050 -48.560 1.00 88.50 65 LEU A O 1
ATOM 521 N N . LEU A 1 66 ? 38.225 1.494 -49.533 1.00 91.56 66 LEU A N 1
ATOM 522 C CA . LEU A 1 66 ? 38.878 1.097 -48.282 1.00 91.56 66 LEU A CA 1
ATOM 523 C C . LEU A 1 66 ? 39.024 2.278 -47.320 1.00 91.56 66 LEU A C 1
ATOM 525 O O . LEU A 1 66 ? 38.800 2.116 -46.121 1.00 91.56 66 LEU A O 1
ATOM 529 N N . ARG A 1 67 ? 39.349 3.469 -47.835 1.00 92.31 67 ARG A N 1
ATOM 530 C CA . ARG A 1 67 ? 39.449 4.682 -47.025 1.00 92.31 67 ARG A CA 1
ATOM 531 C C . ARG A 1 67 ? 38.099 5.083 -46.437 1.00 92.31 67 ARG A C 1
ATOM 533 O O . ARG A 1 67 ? 38.023 5.304 -45.237 1.00 92.31 67 ARG A O 1
ATOM 540 N N . SER A 1 68 ? 37.042 5.098 -47.247 1.00 92.94 68 SER A N 1
ATOM 541 C CA . SER A 1 68 ? 35.687 5.406 -46.778 1.00 92.94 68 SER A CA 1
ATOM 542 C C . SER A 1 68 ? 35.203 4.409 -45.722 1.00 92.94 68 SER A C 1
ATOM 544 O O . SER A 1 68 ? 34.663 4.831 -44.703 1.00 92.94 68 SER A O 1
ATOM 546 N N . ARG A 1 69 ? 35.458 3.105 -45.905 1.00 94.62 69 ARG A N 1
ATOM 547 C CA . ARG A 1 69 ? 35.121 2.078 -44.902 1.00 94.62 69 ARG A CA 1
ATOM 548 C C . ARG A 1 69 ? 35.901 2.252 -43.602 1.00 94.62 69 ARG A C 1
ATOM 550 O O . ARG A 1 69 ? 35.346 2.042 -42.527 1.00 94.62 69 ARG A O 1
ATOM 557 N N . LEU A 1 70 ? 37.177 2.625 -43.691 1.00 95.06 70 LEU A N 1
ATOM 558 C CA . LEU A 1 70 ? 37.984 2.918 -42.512 1.00 95.06 70 LEU A CA 1
ATOM 559 C C . LEU A 1 70 ? 37.439 4.143 -41.774 1.00 95.06 70 LEU A C 1
ATOM 561 O O . LEU A 1 70 ? 37.210 4.060 -40.573 1.00 95.06 70 LEU A O 1
ATOM 565 N N . ASP A 1 71 ? 37.178 5.238 -42.489 1.00 96.31 71 ASP A N 1
ATOM 566 C CA . ASP A 1 71 ? 36.648 6.473 -41.908 1.00 96.31 71 ASP A CA 1
ATOM 567 C C . ASP A 1 71 ? 35.268 6.219 -41.256 1.00 96.31 71 ASP A C 1
ATOM 569 O O . ASP A 1 71 ? 35.040 6.611 -40.110 1.00 96.31 71 ASP A O 1
ATOM 573 N N . GLN A 1 72 ? 34.390 5.453 -41.914 1.00 96.12 72 GLN A N 1
ATOM 574 C CA . GLN A 1 72 ? 33.108 5.016 -41.351 1.00 96.12 72 GLN A CA 1
ATOM 575 C C . GLN A 1 72 ? 33.296 4.216 -40.053 1.00 96.12 72 GLN A C 1
ATOM 577 O O . GLN A 1 72 ? 32.718 4.562 -39.025 1.00 96.12 72 GLN A O 1
ATOM 582 N N . SER A 1 73 ? 34.150 3.186 -40.067 1.00 96.12 73 SER A N 1
ATOM 583 C CA . SER A 1 73 ? 34.421 2.362 -38.882 1.00 96.12 73 SER A CA 1
ATOM 584 C C . SER A 1 73 ? 35.011 3.182 -37.728 1.00 96.12 73 SER A C 1
ATOM 586 O O . SER A 1 73 ? 34.732 2.913 -36.552 1.00 96.12 73 SER A O 1
ATOM 588 N N . THR A 1 74 ? 35.810 4.208 -38.037 1.00 96.62 74 THR A N 1
ATOM 589 C CA . THR A 1 74 ? 36.333 5.116 -37.014 1.00 96.62 74 THR A CA 1
ATOM 590 C C . THR A 1 74 ? 35.244 5.978 -36.383 1.00 96.62 74 THR A C 1
ATOM 592 O O . THR A 1 74 ? 35.257 6.106 -35.158 1.00 96.62 74 THR A O 1
ATOM 595 N N . GLU A 1 75 ? 34.283 6.505 -37.151 1.00 96.62 75 GLU A N 1
ATOM 596 C CA . GLU A 1 75 ? 33.173 7.288 -36.584 1.00 96.62 75 GLU A CA 1
ATOM 597 C C . GLU A 1 75 ? 32.227 6.401 -35.765 1.00 96.62 75 GLU A C 1
ATOM 599 O O . GLU A 1 75 ? 31.924 6.737 -34.622 1.00 96.62 75 GLU A O 1
ATOM 604 N N . GLU A 1 76 ? 31.881 5.209 -36.260 1.00 96.19 76 GLU A N 1
ATOM 605 C CA . GLU A 1 76 ? 31.081 4.225 -35.511 1.00 96.19 76 GLU A CA 1
ATOM 606 C C . GLU A 1 76 ? 31.742 3.872 -34.166 1.00 96.19 76 GLU A C 1
ATOM 608 O O . GLU A 1 76 ? 31.092 3.797 -33.122 1.00 96.19 76 GLU A O 1
ATOM 613 N N . THR A 1 77 ? 33.071 3.729 -34.148 1.00 97.56 77 THR A N 1
ATOM 614 C CA . THR A 1 77 ? 33.824 3.499 -32.907 1.00 97.56 77 THR A CA 1
ATOM 615 C C . THR A 1 77 ? 33.731 4.688 -31.943 1.00 97.56 77 THR A C 1
ATOM 617 O O . THR A 1 77 ? 33.730 4.499 -30.721 1.00 97.56 77 THR A O 1
ATOM 620 N N . LEU A 1 78 ? 33.698 5.922 -32.450 1.00 98.00 78 LEU A N 1
ATOM 621 C CA . LEU A 1 78 ? 33.535 7.117 -31.622 1.00 98.00 78 LEU A CA 1
ATOM 622 C C . LEU A 1 78 ? 32.117 7.216 -31.060 1.00 98.00 78 LEU A C 1
ATOM 624 O O . LEU A 1 78 ? 31.972 7.522 -29.874 1.00 98.00 78 LEU A O 1
ATOM 628 N N . ASP A 1 79 ? 31.099 6.900 -31.853 1.00 97.94 79 ASP A N 1
ATOM 629 C CA . ASP A 1 79 ? 29.709 6.855 -31.400 1.00 97.94 79 ASP A CA 1
ATOM 630 C C . ASP A 1 79 ? 29.495 5.816 -30.302 1.00 97.94 79 ASP A C 1
ATOM 632 O O . ASP A 1 79 ? 29.031 6.163 -29.212 1.00 97.94 79 ASP A O 1
ATOM 636 N N . LEU A 1 80 ? 29.973 4.585 -30.503 1.00 98.12 80 LEU A N 1
ATOM 637 C CA . LEU A 1 80 ? 29.906 3.535 -29.483 1.00 98.12 80 LEU A CA 1
ATOM 638 C C . LEU A 1 80 ? 30.625 3.940 -28.187 1.00 98.12 80 LEU A C 1
ATOM 640 O O . LEU A 1 80 ? 30.170 3.628 -27.085 1.00 98.12 80 LEU A O 1
ATOM 644 N N . LYS A 1 81 ? 31.735 4.686 -28.278 1.00 98.38 81 LYS A N 1
ATOM 645 C CA . LYS A 1 81 ? 32.409 5.242 -27.092 1.00 98.38 81 LYS A CA 1
ATOM 646 C C . LYS A 1 81 ? 31.550 6.287 -26.378 1.00 98.38 81 LYS A C 1
ATOM 648 O O . LYS A 1 81 ? 31.536 6.301 -25.146 1.00 98.38 81 LYS A O 1
ATOM 653 N N . ARG A 1 82 ? 30.848 7.160 -27.111 1.00 98.44 82 ARG A N 1
ATOM 654 C CA . ARG A 1 82 ? 29.932 8.160 -26.530 1.00 98.44 82 ARG A CA 1
ATOM 655 C C . ARG A 1 82 ? 28.777 7.459 -25.808 1.00 98.44 82 ARG A C 1
ATOM 657 O O . ARG A 1 82 ? 28.487 7.800 -24.661 1.00 98.44 82 ARG A O 1
ATOM 664 N N . GLU A 1 83 ? 28.175 6.449 -26.427 1.00 98.19 83 GLU A N 1
ATOM 665 C CA . GLU A 1 83 ? 27.089 5.653 -25.838 1.00 98.19 83 GLU A CA 1
ATOM 666 C C . GLU A 1 83 ? 27.536 4.870 -24.600 1.00 98.19 83 GLU A C 1
ATOM 668 O O . GLU A 1 83 ? 26.886 4.944 -23.557 1.00 98.19 83 GLU A O 1
ATOM 673 N N . LEU A 1 84 ? 28.701 4.217 -24.651 1.00 98.31 84 LEU A N 1
ATOM 674 C CA . LEU A 1 84 ? 29.281 3.527 -23.497 1.00 98.31 84 LEU A CA 1
ATOM 675 C C . LEU A 1 84 ? 29.449 4.469 -22.298 1.00 98.31 84 LEU A C 1
ATOM 677 O O . LEU A 1 84 ? 29.188 4.087 -21.155 1.00 98.31 84 LEU A O 1
ATOM 681 N N . LEU A 1 85 ? 29.889 5.708 -22.537 1.00 98.44 85 LEU A N 1
ATOM 682 C CA . LEU A 1 85 ? 30.031 6.705 -21.479 1.00 98.44 85 LEU A CA 1
ATOM 683 C C . LEU A 1 85 ? 28.677 7.142 -20.907 1.00 98.44 85 LEU A C 1
ATOM 685 O O . LEU A 1 85 ? 28.586 7.303 -19.686 1.00 98.44 85 LEU A O 1
ATOM 689 N N . ARG A 1 86 ? 27.636 7.279 -21.743 1.00 98.50 86 ARG A N 1
ATOM 690 C CA . ARG A 1 86 ? 26.264 7.546 -21.274 1.00 98.50 86 ARG A CA 1
ATOM 691 C C . ARG A 1 86 ? 25.765 6.415 -20.379 1.00 98.50 86 ARG A C 1
ATOM 693 O O . ARG A 1 86 ? 25.455 6.671 -19.218 1.00 98.50 86 ARG A O 1
ATOM 700 N N . HIS A 1 87 ? 25.830 5.167 -20.840 1.00 98.25 87 HIS A N 1
ATOM 701 C CA . HIS A 1 87 ? 25.406 4.009 -20.045 1.00 98.25 87 HIS A CA 1
ATOM 702 C C . HIS A 1 87 ? 26.210 3.844 -18.753 1.00 98.25 87 HIS A C 1
ATOM 704 O O . HIS A 1 87 ? 25.661 3.509 -17.704 1.00 98.25 87 HIS A O 1
ATOM 710 N N . LYS A 1 88 ? 27.513 4.145 -18.774 1.00 98.56 88 LYS A N 1
ATOM 711 C CA . LYS A 1 88 ? 28.337 4.138 -17.558 1.00 98.56 88 LYS A CA 1
ATOM 712 C C . LYS A 1 88 ? 27.862 5.181 -16.546 1.00 98.56 88 LYS A C 1
ATOM 714 O O . LYS A 1 88 ? 27.946 4.943 -15.342 1.00 98.56 88 LYS A O 1
ATOM 719 N N . GLN A 1 89 ? 27.394 6.338 -17.007 1.00 98.56 89 GLN A N 1
ATOM 720 C CA . GLN A 1 89 ? 26.850 7.370 -16.132 1.00 98.56 89 GLN A CA 1
ATOM 721 C C . GLN A 1 89 ? 25.465 6.997 -15.597 1.00 98.56 89 GLN A C 1
ATOM 723 O O . GLN A 1 89 ? 25.228 7.139 -14.398 1.00 98.56 89 GLN A O 1
ATOM 728 N N . GLU A 1 90 ? 24.595 6.456 -16.447 1.00 98.19 90 GLU A N 1
ATOM 729 C CA . GLU A 1 90 ? 23.282 5.929 -16.059 1.00 98.19 90 GLU A CA 1
ATOM 730 C C . GLU A 1 90 ? 23.412 4.834 -14.996 1.00 98.19 90 GLU A C 1
ATOM 732 O O . GLU A 1 90 ? 22.751 4.899 -13.963 1.00 98.19 90 GLU A O 1
ATOM 737 N N . ALA A 1 91 ? 24.341 3.889 -15.171 1.00 98.25 91 ALA A N 1
ATOM 738 C CA . ALA A 1 91 ? 24.593 2.828 -14.199 1.00 98.25 91 ALA A CA 1
ATOM 739 C C . ALA A 1 91 ? 24.989 3.379 -12.818 1.00 98.25 91 ALA A C 1
ATOM 741 O O . ALA A 1 91 ? 24.496 2.907 -11.792 1.00 98.25 91 ALA A O 1
ATOM 742 N N . ARG A 1 92 ? 25.837 4.417 -12.769 1.00 98.44 92 ARG A N 1
ATOM 743 C CA . ARG A 1 92 ? 26.190 5.084 -11.502 1.00 98.44 92 ARG A CA 1
ATOM 744 C C . ARG A 1 92 ? 24.991 5.783 -10.874 1.00 98.44 92 ARG A C 1
ATOM 746 O O . ARG A 1 92 ? 24.824 5.725 -9.658 1.00 98.44 92 ARG A O 1
ATOM 753 N N . HIS A 1 93 ? 24.174 6.447 -11.685 1.00 98.50 93 HIS A N 1
ATOM 754 C CA . HIS A 1 93 ? 22.987 7.141 -11.204 1.00 98.50 93 HIS A CA 1
ATOM 755 C C . HIS A 1 93 ? 21.964 6.163 -10.612 1.00 98.50 93 HIS A C 1
ATOM 757 O O . HIS A 1 93 ? 21.518 6.349 -9.480 1.00 98.50 93 HIS A O 1
ATOM 763 N N . LEU A 1 94 ? 21.673 5.071 -11.325 1.00 98.56 94 LEU A N 1
ATOM 764 C CA . LEU A 1 94 ? 20.790 4.007 -10.849 1.00 98.56 94 LEU A CA 1
ATOM 765 C C . LEU A 1 94 ? 21.322 3.354 -9.570 1.00 98.56 94 LEU A C 1
ATOM 767 O O . LEU A 1 94 ? 20.546 3.099 -8.650 1.00 98.56 94 LEU A O 1
ATOM 771 N N . GLN A 1 95 ? 22.637 3.142 -9.462 1.00 98.50 95 GLN A N 1
ATOM 772 C CA . GLN A 1 95 ? 23.243 2.618 -8.238 1.00 98.50 95 GLN A CA 1
ATOM 773 C C . GLN A 1 95 ? 23.048 3.571 -7.049 1.00 98.50 95 GLN A C 1
ATOM 775 O O . GLN A 1 95 ? 22.671 3.131 -5.966 1.00 98.50 95 GLN A O 1
ATOM 780 N N . ALA A 1 96 ? 23.227 4.880 -7.247 1.00 98.50 96 ALA A N 1
ATOM 781 C CA . ALA A 1 96 ? 22.998 5.865 -6.191 1.00 98.50 96 ALA A CA 1
ATOM 782 C C . ALA A 1 96 ? 21.529 5.892 -5.729 1.00 98.50 96 ALA A C 1
ATOM 784 O O . ALA A 1 96 ? 21.261 5.959 -4.526 1.00 98.50 96 ALA A O 1
ATOM 785 N N . ILE A 1 97 ? 20.579 5.790 -6.669 1.00 98.50 97 ILE A N 1
ATOM 786 C CA . ILE A 1 97 ? 19.146 5.685 -6.359 1.00 98.50 97 ILE A CA 1
ATOM 787 C C . ILE A 1 97 ? 18.860 4.401 -5.575 1.00 98.50 97 ILE A C 1
ATOM 789 O O . ILE A 1 97 ? 18.191 4.457 -4.543 1.00 98.50 97 ILE A O 1
ATOM 793 N N . LYS A 1 98 ? 19.394 3.257 -6.020 1.00 98.50 98 LYS A N 1
ATOM 794 C CA . LYS A 1 98 ? 19.249 1.968 -5.332 1.00 98.50 98 LYS A CA 1
ATOM 795 C C . LYS A 1 98 ? 19.720 2.058 -3.882 1.00 98.50 98 LYS A C 1
ATOM 797 O O . LYS A 1 98 ? 18.966 1.697 -2.980 1.00 98.50 98 LYS A O 1
ATOM 802 N N . ASP A 1 99 ? 20.913 2.595 -3.648 1.00 98.56 99 ASP A N 1
ATOM 803 C CA . ASP A 1 99 ? 21.460 2.732 -2.298 1.00 98.56 99 ASP A CA 1
ATOM 804 C C . ASP A 1 99 ? 20.604 3.678 -1.437 1.00 98.56 99 ASP A C 1
ATOM 806 O O . ASP A 1 99 ? 20.408 3.452 -0.242 1.00 98.56 99 ASP A O 1
ATOM 810 N N . ALA A 1 100 ? 20.077 4.762 -2.017 1.00 98.62 100 ALA A N 1
ATOM 811 C CA . ALA A 1 100 ? 19.194 5.692 -1.311 1.00 98.62 100 ALA A CA 1
ATOM 812 C C . ALA A 1 100 ? 17.874 5.028 -0.892 1.00 98.62 100 ALA A C 1
ATOM 814 O O . ALA A 1 100 ? 17.436 5.196 0.249 1.00 98.62 100 ALA A O 1
ATOM 815 N N . LEU A 1 101 ? 17.267 4.242 -1.784 1.00 98.56 101 LEU A N 1
ATOM 816 C CA . LEU A 1 101 ? 16.053 3.485 -1.487 1.00 98.56 101 LEU A CA 1
ATOM 817 C C . LEU A 1 101 ? 16.303 2.408 -0.429 1.00 98.56 101 LEU A C 1
ATOM 819 O O . LEU A 1 101 ? 15.509 2.287 0.499 1.00 98.56 101 LEU A O 1
ATOM 823 N N . GLN A 1 102 ? 17.426 1.692 -0.504 1.00 98.69 102 GLN A N 1
ATOM 824 C CA . GLN A 1 102 ? 17.798 0.693 0.500 1.00 98.69 102 GLN A CA 1
ATOM 825 C C . GLN A 1 102 ? 17.965 1.306 1.897 1.00 98.69 102 GLN A C 1
ATOM 827 O O . GLN A 1 102 ? 17.452 0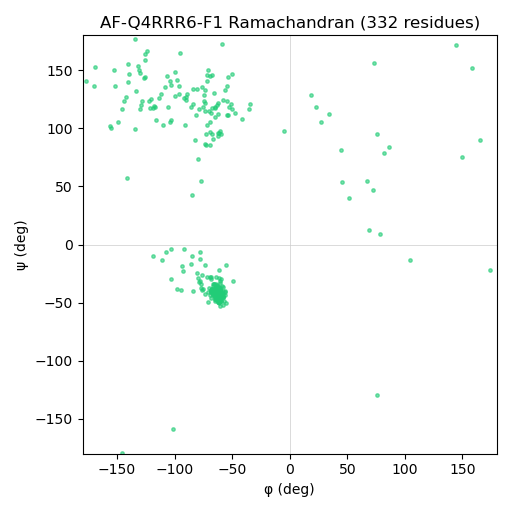.754 2.866 1.00 98.69 102 GLN A O 1
ATOM 832 N N . ARG A 1 103 ? 18.603 2.481 2.015 1.00 98.50 103 ARG A N 1
ATOM 833 C CA . ARG A 1 103 ? 18.699 3.188 3.307 1.00 98.50 103 ARG A CA 1
ATOM 834 C C . ARG A 1 103 ? 17.325 3.583 3.851 1.00 98.50 103 ARG A C 1
ATOM 836 O O . ARG A 1 103 ? 17.075 3.426 5.040 1.00 98.50 103 ARG A O 1
ATOM 843 N N . ARG A 1 104 ? 16.430 4.086 2.993 1.00 98.62 104 ARG A N 1
ATOM 844 C CA . ARG A 1 104 ? 15.059 4.450 3.397 1.00 98.62 104 ARG A CA 1
ATOM 845 C C . ARG A 1 104 ? 14.254 3.234 3.848 1.00 98.62 104 ARG A C 1
ATOM 847 O O . ARG A 1 104 ? 13.509 3.354 4.814 1.00 98.62 104 ARG A O 1
ATOM 854 N N . LEU A 1 105 ? 14.417 2.096 3.173 1.00 97.94 105 LEU A N 1
ATOM 855 C CA . LEU A 1 105 ? 13.776 0.841 3.555 1.00 97.94 105 LEU A CA 1
ATOM 856 C C . LEU A 1 105 ? 14.239 0.388 4.945 1.00 97.94 105 LEU A C 1
ATOM 858 O O . LEU A 1 105 ? 13.392 0.145 5.794 1.00 97.94 105 LEU A O 1
ATOM 862 N N . ALA A 1 106 ? 15.548 0.392 5.214 1.00 98.25 106 ALA A N 1
ATOM 863 C CA . ALA A 1 106 ? 16.086 0.033 6.530 1.00 98.25 106 ALA A CA 1
ATOM 864 C C . ALA A 1 106 ? 15.521 0.919 7.660 1.00 98.25 106 ALA A C 1
ATOM 866 O O . ALA A 1 106 ? 15.095 0.420 8.697 1.00 98.25 106 ALA A O 1
ATOM 867 N N . VAL A 1 107 ? 15.417 2.235 7.436 1.00 98.44 107 VAL A N 1
ATOM 868 C CA . VAL A 1 107 ? 14.800 3.157 8.411 1.00 98.44 107 VAL A CA 1
ATOM 869 C C . VAL A 1 107 ? 13.320 2.829 8.652 1.00 98.44 107 VAL A C 1
ATOM 871 O O . VAL A 1 107 ? 12.837 2.929 9.780 1.00 98.44 107 VAL A O 1
ATOM 874 N N . GLN A 1 108 ? 12.581 2.436 7.611 1.00 98.56 108 GLN A N 1
ATOM 875 C CA . GLN A 1 108 ? 11.190 2.003 7.766 1.00 98.56 108 GLN A CA 1
ATOM 876 C C . GLN A 1 108 ? 11.080 0.680 8.531 1.00 98.56 108 GLN A C 1
ATOM 878 O O . GLN A 1 108 ? 10.183 0.541 9.363 1.00 98.56 108 GLN A O 1
ATOM 883 N N . GLU A 1 109 ? 11.983 -0.269 8.288 1.00 98.38 109 GLU A N 1
ATOM 884 C CA . GLU A 1 109 ? 12.048 -1.536 9.025 1.00 98.38 109 GLU A CA 1
ATOM 885 C C . GLU A 1 109 ? 12.271 -1.292 10.526 1.00 98.38 109 GLU A C 1
ATOM 887 O O . GLU A 1 109 ? 11.536 -1.844 11.350 1.00 98.38 109 GLU A O 1
ATOM 892 N N . ASP A 1 110 ? 13.188 -0.388 10.883 1.00 98.56 110 ASP A N 1
ATOM 893 C CA . ASP A 1 110 ? 13.438 0.007 12.274 1.00 98.56 110 ASP A CA 1
ATOM 894 C C . ASP A 1 110 ? 12.207 0.657 12.928 1.00 98.56 110 ASP A C 1
ATOM 896 O O . ASP A 1 110 ? 11.832 0.301 14.049 1.00 98.56 110 ASP A O 1
ATOM 900 N N . ALA A 1 111 ? 11.521 1.565 12.225 1.00 98.31 111 ALA A N 1
ATOM 901 C CA . ALA A 1 111 ? 10.303 2.204 12.728 1.00 98.31 111 ALA A CA 1
ATOM 902 C C . ALA A 1 111 ? 9.173 1.186 12.974 1.00 98.31 111 ALA A C 1
ATOM 904 O O . ALA A 1 111 ? 8.475 1.246 13.988 1.00 98.31 111 ALA A O 1
ATOM 905 N N . VAL A 1 112 ? 9.011 0.204 12.081 1.00 98.56 112 VAL A N 1
ATOM 906 C CA . VAL A 1 112 ? 8.039 -0.886 12.262 1.00 98.56 112 VAL A CA 1
ATOM 907 C C . VAL A 1 112 ? 8.381 -1.724 13.492 1.00 98.56 112 VAL A C 1
ATOM 909 O O . VAL A 1 112 ? 7.481 -2.107 14.244 1.00 98.56 112 VAL A O 1
ATOM 912 N N . LEU A 1 113 ? 9.663 -2.013 13.725 1.00 98.56 113 LEU A N 1
ATOM 913 C CA . LEU A 1 113 ? 10.092 -2.736 14.921 1.00 98.56 113 LEU A CA 1
ATOM 914 C C . LEU A 1 113 ? 9.804 -1.942 16.200 1.00 98.56 113 LEU A C 1
ATOM 916 O O . LEU A 1 113 ? 9.319 -2.527 17.169 1.00 98.56 113 LEU A O 1
ATOM 920 N N . GLN A 1 114 ? 10.028 -0.628 16.200 1.00 98.56 114 GLN A N 1
ATOM 921 C CA . GLN A 1 114 ? 9.690 0.237 17.334 1.00 98.56 114 GLN A CA 1
ATOM 922 C C . GLN A 1 114 ? 8.186 0.230 17.629 1.00 98.56 114 GLN A C 1
ATOM 924 O O . GLN A 1 114 ? 7.791 -0.064 18.758 1.00 98.56 114 GLN A O 1
ATOM 929 N N . LEU A 1 115 ? 7.343 0.431 16.611 1.00 98.44 115 LEU A N 1
ATOM 930 C CA . LEU A 1 115 ? 5.885 0.405 16.769 1.00 98.44 115 LEU A CA 1
ATOM 931 C C . LEU A 1 115 ? 5.378 -0.948 17.285 1.00 98.44 115 LEU A C 1
ATOM 933 O O . LEU A 1 115 ? 4.475 -0.995 18.118 1.00 98.44 115 LEU A O 1
ATOM 937 N N . LYS A 1 116 ? 5.980 -2.063 16.852 1.00 98.56 116 LYS A N 1
ATOM 938 C CA . LYS A 1 116 ? 5.657 -3.395 17.393 1.00 98.56 116 LYS A CA 1
ATOM 939 C C . LYS A 1 116 ? 5.970 -3.498 18.887 1.00 98.56 116 LYS A C 1
ATOM 941 O O . LYS A 1 116 ? 5.186 -4.083 19.631 1.00 98.56 116 LYS A O 1
ATOM 946 N N . GLN A 1 117 ? 7.088 -2.931 19.341 1.00 98.62 117 GLN A N 1
ATOM 947 C CA . GLN A 1 117 ? 7.434 -2.922 20.764 1.00 98.62 117 GLN A CA 1
ATOM 948 C C . GLN A 1 117 ? 6.493 -2.028 21.581 1.00 98.62 117 GLN A C 1
ATOM 950 O O . GLN A 1 117 ? 6.126 -2.387 22.698 1.00 98.62 117 GLN A O 1
ATOM 955 N N . GLU A 1 118 ? 6.100 -0.871 21.051 1.00 98.44 118 GLU A N 1
ATOM 956 C CA . GLU A 1 118 ? 5.129 0.018 21.700 1.00 98.44 118 GLU A CA 1
ATOM 957 C C . GLU A 1 118 ? 3.749 -0.631 21.801 1.00 98.44 118 GLU A C 1
ATOM 959 O O . GLU A 1 118 ? 3.161 -0.635 22.880 1.00 98.44 118 GLU A O 1
ATOM 964 N N . LEU A 1 119 ? 3.283 -1.279 20.731 1.00 98.62 119 LEU A N 1
ATOM 965 C CA . LEU A 1 119 ? 2.023 -2.019 20.726 1.00 98.62 119 LEU A CA 1
ATOM 966 C C . LEU A 1 119 ? 1.989 -3.095 21.819 1.00 98.62 119 LEU A C 1
ATOM 968 O O . LEU A 1 119 ? 0.989 -3.222 22.521 1.00 98.62 119 LEU A O 1
ATOM 972 N N . LEU A 1 120 ? 3.084 -3.840 22.000 1.00 98.75 120 LEU A N 1
ATOM 973 C CA . LEU A 1 120 ? 3.191 -4.831 23.074 1.00 98.75 120 LEU A CA 1
ATOM 974 C C . LEU A 1 120 ? 3.067 -4.185 24.459 1.00 98.75 120 LEU A C 1
ATOM 976 O O . LEU A 1 120 ? 2.310 -4.678 25.292 1.00 98.75 120 LEU A O 1
ATOM 980 N N . ARG A 1 121 ? 3.752 -3.059 24.699 1.00 98.56 121 ARG A N 1
ATOM 981 C CA . ARG A 1 121 ? 3.642 -2.322 25.971 1.00 98.56 121 ARG A CA 1
ATOM 982 C C . ARG A 1 121 ? 2.217 -1.821 26.212 1.00 98.56 121 ARG A C 1
ATOM 984 O O . ARG A 1 121 ? 1.701 -1.978 27.316 1.00 98.56 121 ARG A O 1
ATOM 991 N N . CYS A 1 122 ? 1.575 -1.259 25.188 1.00 98.38 122 CYS A N 1
ATOM 992 C CA . CYS A 1 122 ? 0.194 -0.788 25.265 1.00 98.38 122 CYS A CA 1
ATOM 993 C C . CYS A 1 122 ? -0.792 -1.925 25.549 1.00 98.38 122 CYS A C 1
ATOM 995 O O . CYS A 1 122 ? -1.671 -1.752 26.388 1.00 98.38 122 CYS A O 1
ATOM 997 N N . ASN A 1 123 ? -0.635 -3.086 24.908 1.00 98.62 123 ASN A N 1
ATOM 998 C CA . ASN A 1 123 ? -1.489 -4.249 25.159 1.00 98.62 123 ASN A CA 1
ATOM 999 C C . ASN A 1 123 ? -1.352 -4.748 26.599 1.00 98.62 123 ASN A C 1
ATOM 1001 O O . ASN A 1 123 ? -2.357 -4.937 27.267 1.00 98.62 123 ASN A O 1
ATOM 1005 N N . MET A 1 124 ? -0.129 -4.863 27.122 1.00 98.44 124 MET A N 1
ATOM 1006 C CA . MET A 1 124 ? 0.065 -5.272 28.518 1.00 98.44 124 MET A CA 1
ATOM 1007 C C . MET A 1 124 ? -0.574 -4.293 29.512 1.00 98.44 124 MET A C 1
ATOM 1009 O O . MET A 1 124 ? -1.147 -4.718 30.511 1.00 98.44 124 MET A O 1
ATOM 1013 N N . ALA A 1 125 ? -0.479 -2.984 29.254 1.00 98.44 125 ALA A N 1
ATOM 1014 C CA . ALA A 1 125 ? -1.131 -1.971 30.083 1.00 98.44 125 ALA A CA 1
ATOM 1015 C C . ALA A 1 125 ? -2.662 -2.048 29.981 1.00 98.44 125 ALA A C 1
ATOM 1017 O O . ALA A 1 125 ? -3.362 -1.895 30.980 1.00 98.44 125 ALA A O 1
ATOM 1018 N N . LYS A 1 126 ? -3.182 -2.313 28.780 1.00 98.50 126 LYS A N 1
ATOM 1019 C CA . LYS A 1 126 ? -4.608 -2.534 28.550 1.00 98.50 126 LYS A CA 1
ATOM 1020 C C . LYS A 1 126 ? -5.107 -3.750 29.337 1.00 98.50 126 LYS A C 1
ATOM 1022 O O . LYS A 1 126 ? -6.083 -3.604 30.061 1.00 98.50 126 LYS A O 1
ATOM 1027 N N . ASP A 1 127 ? -4.424 -4.889 29.252 1.00 98.56 127 ASP A N 1
ATOM 1028 C CA . ASP A 1 127 ? -4.812 -6.122 29.952 1.00 98.56 127 ASP A CA 1
ATOM 1029 C C . ASP A 1 127 ? -4.811 -5.925 31.482 1.00 98.56 127 ASP A C 1
ATOM 1031 O O . ASP A 1 127 ? -5.695 -6.418 32.180 1.00 98.56 127 ASP A O 1
ATOM 1035 N N . GLN A 1 128 ? -3.856 -5.147 32.012 1.00 98.56 128 GLN A N 1
ATOM 1036 C CA . GLN A 1 128 ? -3.828 -4.767 33.433 1.00 98.56 128 GLN A CA 1
ATOM 1037 C C . GLN A 1 128 ? -5.063 -3.952 33.830 1.00 98.56 128 GLN A C 1
ATOM 1039 O O . GLN A 1 128 ? -5.737 -4.290 34.801 1.00 98.56 128 GLN A O 1
ATOM 1044 N N . LEU A 1 129 ? -5.389 -2.911 33.060 1.00 98.19 129 LEU A N 1
ATOM 1045 C CA . LEU A 1 129 ? -6.564 -2.076 33.318 1.00 98.19 129 LEU A CA 1
ATOM 1046 C C . LEU A 1 129 ? -7.876 -2.849 33.139 1.00 98.19 129 LEU A C 1
ATOM 1048 O O . LEU A 1 129 ? -8.838 -2.589 33.857 1.00 98.19 129 LEU A O 1
ATOM 1052 N N . GLU A 1 130 ? -7.938 -3.791 32.197 1.00 98.25 130 GLU A N 1
ATOM 1053 C CA . GLU A 1 130 ? -9.090 -4.681 32.034 1.00 98.25 130 GLU A CA 1
ATOM 1054 C C . GLU A 1 130 ? -9.283 -5.559 33.276 1.00 98.25 130 GLU A C 1
ATOM 1056 O O . GLU A 1 130 ? -10.398 -5.612 33.797 1.00 98.25 130 GLU A O 1
ATOM 1061 N N . GLY A 1 131 ? -8.205 -6.132 33.822 1.00 98.25 131 GLY A N 1
ATOM 1062 C CA . GLY A 1 131 ? -8.247 -6.885 35.079 1.00 98.25 131 GLY A CA 1
ATOM 1063 C C . GLY A 1 131 ? -8.709 -6.045 36.277 1.00 98.25 131 GLY A C 1
ATOM 1064 O O . GLY A 1 131 ? -9.607 -6.457 37.014 1.00 98.25 131 GLY A O 1
ATOM 1065 N N . GLU A 1 132 ? -8.169 -4.834 36.448 1.00 98.38 132 GLU A N 1
ATOM 1066 C CA . GLU A 1 132 ? -8.608 -3.909 37.507 1.00 98.38 132 GLU A CA 1
ATOM 1067 C C . GLU A 1 132 ? -10.094 -3.534 37.363 1.00 98.38 132 GLU A C 1
ATOM 1069 O O . GLU A 1 132 ? -10.834 -3.449 38.346 1.00 98.38 132 GLU A O 1
ATOM 1074 N N . ASN A 1 133 ? -10.563 -3.333 36.130 1.00 98.19 133 ASN A N 1
ATOM 1075 C CA . ASN A 1 133 ? -11.953 -2.990 35.843 1.00 98.19 133 ASN A CA 1
ATOM 1076 C C . ASN A 1 133 ? -12.904 -4.156 36.159 1.00 98.19 133 ASN A C 1
ATOM 1078 O O . ASN A 1 133 ? -13.990 -3.943 36.700 1.00 98.19 133 ASN A O 1
ATOM 1082 N N . GLU A 1 134 ? -12.505 -5.395 35.865 1.00 98.44 134 GLU A N 1
ATOM 1083 C CA . GLU A 1 134 ? -13.253 -6.591 36.263 1.00 98.44 134 GLU A CA 1
ATOM 1084 C C . GLU A 1 134 ? -13.338 -6.735 37.788 1.00 98.44 134 GLU A C 1
ATOM 1086 O O . GLU A 1 134 ? -14.426 -6.978 38.321 1.00 98.44 134 GLU A O 1
ATOM 1091 N N . GLU A 1 135 ? -12.237 -6.499 38.505 1.00 98.38 135 GLU A N 1
ATOM 1092 C CA . GLU A 1 135 ? -12.219 -6.535 39.969 1.00 98.38 135 GLU A CA 1
ATOM 1093 C C . GLU A 1 135 ? -13.141 -5.463 40.575 1.00 98.38 135 GLU A C 1
ATOM 1095 O O . GLU A 1 135 ? -13.942 -5.745 41.473 1.00 98.38 135 GLU A O 1
ATOM 1100 N N . LEU A 1 136 ? -13.085 -4.232 40.059 1.00 98.31 136 LEU A N 1
ATOM 1101 C CA . LEU A 1 136 ? -13.961 -3.147 40.502 1.00 98.31 136 LEU A CA 1
ATOM 1102 C C . LEU A 1 136 ? -15.436 -3.452 40.226 1.00 98.31 136 LEU A C 1
ATOM 1104 O O . LEU A 1 136 ? -16.281 -3.207 41.088 1.00 98.31 136 LEU A O 1
ATOM 1108 N N . LYS A 1 137 ? -15.763 -4.035 39.067 1.00 98.31 137 LYS A N 1
ATOM 1109 C CA . LYS A 1 137 ? -17.132 -4.480 38.759 1.00 98.31 137 LYS A CA 1
ATOM 1110 C C . LYS A 1 137 ? -17.618 -5.549 39.732 1.00 98.31 137 LYS A C 1
ATOM 1112 O O . LYS A 1 137 ? -18.775 -5.492 40.153 1.00 98.31 137 LYS A O 1
ATOM 1117 N N . HIS A 1 138 ? -16.759 -6.497 40.108 1.00 98.56 138 HIS A N 1
ATOM 1118 C CA . HIS A 1 138 ? -17.101 -7.511 41.103 1.00 98.56 138 HIS A CA 1
ATOM 1119 C C . HIS A 1 138 ? -17.423 -6.871 42.457 1.00 98.56 138 HIS A C 1
ATOM 1121 O O . HIS A 1 138 ? -18.506 -7.101 42.994 1.00 98.56 138 HIS A O 1
ATOM 1127 N N . LYS A 1 139 ? -16.549 -5.982 42.952 1.00 98.50 139 LYS A N 1
ATOM 1128 C CA . LYS A 1 139 ? -16.760 -5.248 44.214 1.00 98.50 139 LYS A CA 1
ATOM 1129 C C . LYS A 1 139 ? -18.054 -4.432 44.201 1.00 98.50 139 LYS A C 1
ATOM 1131 O O . LYS A 1 139 ? -18.782 -4.404 45.190 1.00 98.50 139 LYS A O 1
ATOM 1136 N N . LEU A 1 140 ? -18.370 -3.792 43.076 1.00 98.06 140 LEU A N 1
ATOM 1137 C CA . LEU A 1 140 ? -19.599 -3.011 42.917 1.00 98.06 140 LEU A CA 1
ATOM 1138 C C . LEU A 1 140 ? -20.844 -3.917 42.949 1.00 98.06 140 LEU A C 1
ATOM 1140 O O . LEU A 1 140 ? -21.829 -3.597 43.611 1.00 98.06 140 LEU A O 1
ATOM 1144 N N . SER A 1 141 ? -20.783 -5.084 42.303 1.00 98.19 141 SER A N 1
ATOM 1145 C CA . SER A 1 141 ? -21.839 -6.104 42.358 1.00 98.19 141 SER A CA 1
ATOM 1146 C C . SER A 1 141 ? -22.062 -6.632 43.778 1.00 98.19 141 SER A C 1
ATOM 1148 O O . SER A 1 141 ? -23.202 -6.716 44.233 1.00 98.19 141 SER A O 1
ATOM 1150 N N . GLU A 1 142 ? -20.990 -6.939 44.508 1.00 98.12 142 GLU A N 1
ATOM 1151 C CA . GLU A 1 142 ? -21.064 -7.352 45.914 1.00 98.12 142 GLU A CA 1
ATOM 1152 C C . GLU A 1 142 ? -21.659 -6.258 46.806 1.00 98.12 142 GLU A C 1
ATOM 1154 O O . GLU A 1 142 ? -22.556 -6.536 47.602 1.00 98.12 142 GLU A O 1
ATOM 1159 N N . GLY A 1 143 ? -21.234 -5.004 46.621 1.00 97.94 143 GLY A N 1
ATOM 1160 C CA . GLY A 1 143 ? -21.811 -3.852 47.312 1.00 97.94 143 GLY A CA 1
ATOM 1161 C C . GLY A 1 143 ? -23.314 -3.712 47.058 1.00 97.94 143 GLY A C 1
ATOM 1162 O O . GLY A 1 143 ? -24.084 -3.557 48.001 1.00 97.94 143 GLY A O 1
ATOM 1163 N N . ASN A 1 144 ? -23.758 -3.856 45.808 1.00 98.19 144 ASN A N 1
ATOM 1164 C CA . ASN A 1 144 ? -25.181 -3.802 45.454 1.00 98.19 144 ASN A CA 1
ATOM 1165 C C . ASN A 1 144 ? -25.998 -4.942 46.080 1.00 98.19 144 ASN A C 1
ATOM 1167 O O . ASN A 1 144 ? -27.134 -4.720 46.507 1.00 98.19 144 ASN A O 1
ATOM 1171 N N . LYS A 1 145 ? -25.433 -6.155 46.165 1.00 98.44 145 LYS A N 1
ATOM 1172 C CA . LYS A 1 145 ? -26.076 -7.278 46.869 1.00 98.44 145 LYS A CA 1
ATOM 1173 C C . LYS A 1 145 ? -26.282 -6.942 48.344 1.00 98.44 145 LYS A C 1
ATOM 1175 O O . LYS A 1 145 ? -27.398 -7.072 48.836 1.00 98.44 145 LYS A O 1
ATOM 1180 N N . LEU A 1 146 ? -25.248 -6.427 49.011 1.00 98.31 146 LEU A N 1
ATOM 1181 C CA . LEU A 1 146 ? -25.332 -6.007 50.413 1.00 98.31 146 LEU A CA 1
ATOM 1182 C C . LEU A 1 146 ? -26.345 -4.875 50.619 1.00 98.31 146 LEU A C 1
ATOM 1184 O O . LEU A 1 146 ? -27.118 -4.919 51.572 1.00 98.31 146 LEU A O 1
ATOM 1188 N N . ILE A 1 147 ? -26.389 -3.886 49.722 1.00 97.94 147 ILE A N 1
ATOM 1189 C CA . ILE A 1 147 ? -27.403 -2.818 49.762 1.00 97.94 147 ILE A CA 1
ATOM 1190 C C . ILE A 1 147 ? -28.809 -3.425 49.705 1.00 97.94 147 ILE A C 1
ATOM 1192 O O . ILE A 1 147 ? -29.636 -3.123 50.562 1.00 97.94 147 ILE A O 1
ATOM 1196 N N . THR A 1 148 ? -29.049 -4.345 48.769 1.00 98.12 148 THR A N 1
ATOM 1197 C CA . THR A 1 148 ? -30.345 -5.029 48.622 1.00 98.12 148 THR A CA 1
ATOM 1198 C C . THR A 1 148 ? -30.722 -5.810 49.891 1.00 98.12 148 THR A C 1
ATOM 1200 O O . THR A 1 148 ? -31.877 -5.804 50.322 1.00 98.12 148 THR A O 1
ATOM 1203 N N . GLU A 1 149 ? -29.754 -6.477 50.524 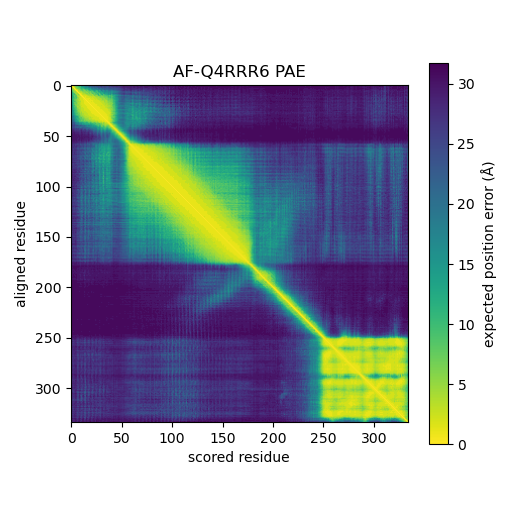1.00 97.75 149 GLU A N 1
ATOM 1204 C CA . GLU A 1 149 ? -29.959 -7.192 51.788 1.00 97.75 149 GLU A CA 1
ATOM 1205 C C . GLU A 1 149 ? -30.317 -6.237 52.936 1.00 97.75 149 GLU A C 1
ATOM 1207 O O . GLU A 1 149 ? -31.270 -6.499 53.678 1.00 97.75 149 GLU A O 1
ATOM 1212 N N . TYR A 1 150 ? -29.605 -5.114 53.072 1.00 97.56 150 TYR A N 1
ATOM 1213 C CA . TYR A 1 150 ? -29.890 -4.112 54.099 1.00 97.56 150 TYR A CA 1
ATOM 1214 C C . TYR A 1 150 ? -31.242 -3.426 53.890 1.00 97.56 150 TYR A C 1
ATOM 1216 O O . TYR A 1 150 ? -31.981 -3.250 54.859 1.00 97.56 150 TYR A O 1
ATOM 1224 N N . GLU A 1 151 ? -31.614 -3.105 52.652 1.00 98.12 151 GLU A N 1
ATOM 1225 C CA . GLU A 1 151 ? -32.945 -2.588 52.314 1.00 98.12 151 GLU A CA 1
ATOM 1226 C C . GLU A 1 151 ? -34.045 -3.581 52.709 1.00 98.12 151 GLU A C 1
ATOM 1228 O O . GLU A 1 151 ? -35.049 -3.200 53.316 1.00 98.12 151 GLU A O 1
ATOM 1233 N N . GLN A 1 152 ? -33.841 -4.878 52.447 1.00 98.00 152 GLN A N 1
ATOM 1234 C CA . GLN A 1 152 ? -34.788 -5.911 52.860 1.00 98.00 152 GLN A CA 1
ATOM 1235 C C . GLN A 1 152 ? -34.898 -6.003 54.390 1.00 98.00 152 GLN A C 1
ATOM 1237 O O . GLN A 1 152 ? -36.005 -6.150 54.918 1.00 98.00 152 GLN A O 1
ATOM 1242 N N . GLN A 1 153 ? -33.779 -5.926 55.116 1.00 97.44 153 GLN A N 1
ATOM 1243 C CA . GLN A 1 153 ? -33.785 -5.933 56.581 1.00 97.44 153 GLN A CA 1
ATOM 1244 C C . GLN A 1 153 ? -34.488 -4.701 57.161 1.00 97.44 153 GLN A C 1
ATOM 1246 O O . GLN A 1 153 ? -35.286 -4.845 58.091 1.00 97.44 153 GLN A O 1
ATOM 1251 N N . LEU A 1 154 ? -34.232 -3.514 56.606 1.00 94.38 154 LEU A N 1
ATOM 1252 C CA . LEU A 1 154 ? -34.915 -2.276 56.985 1.00 94.38 154 LEU A CA 1
ATOM 1253 C C . LEU A 1 154 ? -36.421 -2.398 56.748 1.00 94.38 154 LEU A C 1
ATOM 1255 O O . LEU A 1 154 ? -37.192 -2.225 57.687 1.00 94.38 154 LEU A O 1
ATOM 1259 N N . GLY A 1 155 ? -36.838 -2.863 55.568 1.00 96.44 155 GLY A N 1
ATOM 1260 C CA . GLY A 1 155 ? -38.253 -3.074 55.262 1.00 96.44 155 GLY A CA 1
ATOM 1261 C C . GLY A 1 155 ? -38.947 -4.083 56.188 1.00 96.44 155 GLY A C 1
ATOM 1262 O O . GLY A 1 155 ? -40.136 -3.945 56.475 1.00 96.44 155 GLY A O 1
ATOM 1263 N N . ARG A 1 156 ? -38.232 -5.095 56.705 1.00 96.50 156 ARG A N 1
ATOM 1264 C CA . ARG A 1 156 ? -38.768 -5.993 57.749 1.00 96.50 156 ARG A CA 1
ATOM 1265 C C . ARG A 1 156 ? -38.953 -5.258 59.078 1.00 96.50 156 ARG A C 1
ATOM 1267 O O . ARG A 1 156 ? -40.006 -5.410 59.695 1.00 96.50 156 ARG A O 1
ATOM 1274 N N . LYS A 1 157 ? -37.964 -4.468 59.511 1.00 94.69 157 LYS A N 1
ATOM 1275 C CA . LYS A 1 157 ? -38.043 -3.683 60.755 1.00 94.69 157 LYS A CA 1
ATOM 1276 C C . LYS A 1 157 ? -39.150 -2.631 60.698 1.00 94.69 157 LYS A C 1
ATOM 1278 O O . LYS A 1 157 ? -39.898 -2.521 61.664 1.00 94.69 157 LYS A O 1
ATOM 1283 N N . ASP A 1 158 ? -39.322 -1.950 59.568 1.00 97.69 158 ASP A N 1
ATOM 1284 C CA . ASP A 1 158 ? -40.388 -0.959 59.375 1.00 97.69 158 ASP A CA 1
ATOM 1285 C C . ASP A 1 158 ? -41.781 -1.581 59.521 1.00 97.69 158 ASP A C 1
ATOM 1287 O O . ASP A 1 158 ? -42.641 -1.028 60.203 1.00 97.69 158 ASP A O 1
ATOM 1291 N N . ARG A 1 159 ? -41.996 -2.785 58.969 1.00 97.25 159 ARG A N 1
ATOM 1292 C CA . ARG A 1 159 ? -43.257 -3.530 59.152 1.00 97.25 159 ARG A CA 1
ATOM 1293 C C . ARG A 1 159 ? -43.517 -3.870 60.618 1.00 97.25 159 ARG A C 1
ATOM 1295 O O . ARG A 1 159 ? -44.650 -3.749 61.075 1.00 97.25 159 ARG A O 1
ATOM 1302 N N . VAL A 1 160 ? -42.490 -4.304 61.354 1.00 95.69 160 VAL A N 1
ATOM 1303 C CA . VAL A 1 160 ? -42.614 -4.616 62.790 1.00 95.69 160 VAL A CA 1
ATOM 1304 C C . VAL A 1 160 ? -42.932 -3.356 63.591 1.00 95.69 160 VAL A C 1
ATOM 1306 O O . VAL A 1 160 ? -43.833 -3.386 64.428 1.00 95.69 160 VAL A O 1
ATOM 1309 N N . LEU A 1 161 ? -42.246 -2.247 63.312 1.00 94.69 161 LEU A N 1
ATOM 1310 C CA . LEU A 1 161 ? -42.521 -0.958 63.945 1.00 94.69 161 LEU A CA 1
ATOM 1311 C C . LEU A 1 161 ? -43.957 -0.503 63.674 1.00 94.69 161 LEU A C 1
ATOM 1313 O O . LEU A 1 161 ? -44.666 -0.149 64.610 1.00 94.69 161 LEU A O 1
ATOM 1317 N N . GLN A 1 162 ? -44.424 -0.596 62.428 1.00 96.31 162 GLN A N 1
ATOM 1318 C CA . GLN A 1 162 ? -45.795 -0.241 62.062 1.00 96.31 162 GLN A CA 1
ATOM 1319 C C . GLN A 1 162 ? -46.833 -1.115 62.788 1.00 96.31 162 GLN A C 1
ATOM 1321 O O . GLN A 1 162 ? -47.832 -0.600 63.287 1.00 96.31 162 GLN A O 1
ATOM 1326 N N . GLN A 1 163 ? -46.579 -2.422 62.921 1.00 95.12 163 GLN A N 1
ATOM 1327 C CA . GLN A 1 163 ? -47.438 -3.321 63.702 1.00 95.12 163 GLN A CA 1
ATOM 1328 C C . GLN A 1 163 ? -47.467 -2.960 65.193 1.00 95.12 163 GLN A C 1
ATOM 1330 O O . GLN A 1 163 ? -48.527 -3.010 65.816 1.00 95.12 163 GLN A O 1
ATOM 1335 N N . GLN A 1 164 ? -46.321 -2.618 65.789 1.00 92.00 164 GLN A N 1
ATOM 1336 C CA . GLN A 1 164 ? -46.255 -2.191 67.191 1.00 92.00 164 GLN A CA 1
ATOM 1337 C C . GLN A 1 164 ? -46.964 -0.850 67.414 1.00 92.00 164 GLN A C 1
ATOM 1339 O O . GLN A 1 164 ? -47.681 -0.708 68.402 1.00 92.00 164 GLN A O 1
ATOM 1344 N N . GLN A 1 165 ? -46.817 0.093 66.481 1.00 94.50 165 GLN A N 1
ATOM 1345 C CA . GLN A 1 165 ? -47.501 1.384 66.503 1.00 94.50 165 GLN A CA 1
ATOM 1346 C C . GLN A 1 165 ? -49.024 1.199 66.492 1.00 94.50 165 GLN A C 1
ATOM 1348 O O . GLN A 1 165 ? -49.711 1.726 67.364 1.00 94.50 165 GLN A O 1
ATOM 1353 N N . GLN A 1 166 ? -49.542 0.366 65.581 1.00 95.31 166 GLN A N 1
ATOM 1354 C CA . GLN A 1 166 ? -50.970 0.051 65.518 1.00 95.31 166 GLN A CA 1
ATOM 1355 C C . GLN A 1 166 ? -51.470 -0.595 66.821 1.00 95.31 166 GLN A C 1
ATOM 1357 O O . GLN A 1 166 ? -52.510 -0.211 67.349 1.00 95.31 166 GLN A O 1
ATOM 1362 N N . LYS A 1 167 ? -50.715 -1.546 67.390 1.00 94.31 167 LYS A N 1
ATOM 1363 C CA . LYS A 1 167 ? -51.068 -2.168 68.679 1.00 94.31 167 LYS A CA 1
ATOM 1364 C C . LYS A 1 167 ? -51.124 -1.154 69.825 1.00 94.31 167 LYS A C 1
ATOM 1366 O O . LYS A 1 167 ? -51.997 -1.262 70.685 1.00 94.31 167 LYS A O 1
ATOM 1371 N N . LEU A 1 168 ? -50.200 -0.193 69.857 1.00 88.69 168 LEU A N 1
ATOM 1372 C CA . LEU A 1 168 ? -50.195 0.891 70.843 1.00 88.69 168 LEU A CA 1
ATOM 1373 C C . LEU A 1 168 ? -51.422 1.797 70.688 1.00 88.69 168 LEU A C 1
ATOM 1375 O O . LEU A 1 168 ? -52.057 2.123 71.689 1.00 88.69 168 LEU A O 1
ATOM 1379 N N . GLU A 1 169 ? -51.790 2.151 69.457 1.00 93.94 169 GLU A N 1
ATOM 1380 C CA . GLU A 1 169 ? -52.984 2.952 69.159 1.00 93.94 169 GLU A CA 1
ATOM 1381 C C . GLU A 1 169 ? -54.276 2.225 69.558 1.00 93.94 169 GLU A C 1
ATOM 1383 O O . GLU A 1 169 ? -55.130 2.808 70.224 1.00 93.94 169 GLU A O 1
ATOM 1388 N N . GLU A 1 170 ? -54.400 0.933 69.243 1.00 92.69 170 GLU A N 1
ATOM 1389 C CA . GLU A 1 170 ? -55.538 0.106 69.663 1.00 92.69 170 GLU A CA 1
ATOM 1390 C C . GLU A 1 170 ? -55.627 -0.011 71.193 1.00 92.69 170 GLU A C 1
ATOM 1392 O O . GLU A 1 170 ? -56.716 0.061 71.765 1.00 92.69 170 GLU A O 1
ATOM 1397 N N . ALA A 1 171 ? -54.494 -0.175 71.884 1.00 88.75 171 ALA A N 1
ATOM 1398 C CA . ALA A 1 171 ? -54.457 -0.213 73.345 1.00 88.75 171 ALA A CA 1
ATOM 1399 C C . ALA A 1 171 ? -54.865 1.133 73.966 1.00 88.75 171 ALA A C 1
ATOM 1401 O O . ALA A 1 171 ? -55.599 1.151 74.956 1.00 88.75 171 ALA A O 1
ATOM 1402 N N . GLN A 1 172 ? -54.438 2.252 73.373 1.00 87.12 172 GLN A N 1
ATOM 1403 C CA . GLN A 1 172 ? -54.864 3.591 73.783 1.00 87.12 172 GLN A CA 1
ATOM 1404 C C . GLN A 1 172 ? -56.364 3.803 73.561 1.00 87.12 172 GLN A C 1
ATOM 1406 O O . GLN A 1 172 ? -57.039 4.291 74.467 1.00 87.12 172 GLN A O 1
ATOM 1411 N N . GLN A 1 173 ? -56.901 3.387 72.411 1.00 87.12 173 GLN A N 1
ATOM 1412 C CA . GLN A 1 173 ? -58.335 3.460 72.112 1.00 87.12 173 GLN A CA 1
ATOM 1413 C C . GLN A 1 173 ? -59.153 2.607 73.089 1.00 87.12 173 GLN A C 1
ATOM 1415 O O . GLN A 1 173 ? -60.099 3.107 73.687 1.00 87.12 173 GLN A O 1
ATOM 1420 N N . ARG A 1 174 ? -58.740 1.363 73.370 1.00 83.69 174 ARG A N 1
ATOM 1421 C CA . ARG A 1 174 ? -59.402 0.505 74.374 1.00 83.69 174 ARG A CA 1
ATOM 1422 C C . ARG A 1 174 ? -59.346 1.084 75.787 1.00 83.69 174 ARG A C 1
ATOM 1424 O O . ARG A 1 174 ? -60.307 0.941 76.536 1.00 83.69 174 ARG A O 1
ATOM 1431 N N . ALA A 1 175 ? -58.244 1.731 76.165 1.00 76.25 175 ALA A N 1
ATOM 1432 C CA . ALA A 1 175 ? -58.140 2.428 77.447 1.00 76.25 175 ALA A CA 1
ATOM 1433 C C . ALA A 1 175 ? -59.046 3.673 77.514 1.00 76.25 175 ALA A C 1
ATOM 1435 O O . ALA A 1 175 ? -59.516 4.022 78.593 1.00 76.25 175 ALA A O 1
ATOM 1436 N N . GLN A 1 176 ? -59.308 4.328 76.378 1.00 75.12 176 GLN A N 1
ATOM 1437 C CA . GLN A 1 176 ? -60.259 5.439 76.276 1.00 75.12 176 GLN A CA 1
ATOM 1438 C C . GLN A 1 176 ? -61.725 4.969 76.262 1.00 75.12 176 GLN A C 1
ATOM 1440 O O . GLN A 1 176 ? -62.576 5.649 76.831 1.00 75.12 176 GLN A O 1
ATOM 1445 N N . GLU A 1 177 ? -62.026 3.810 75.667 1.00 66.25 177 GLU A N 1
ATOM 1446 C CA . GLU A 1 177 ? -63.368 3.202 75.639 1.00 66.25 177 GLU A CA 1
ATOM 1447 C C . GLU A 1 177 ? -63.739 2.512 76.969 1.00 66.25 177 GLU A C 1
ATOM 1449 O O . GLU A 1 177 ? -64.902 2.512 77.377 1.00 66.25 177 GLU A O 1
ATOM 1454 N N . GLY A 1 178 ? -62.756 1.964 77.691 1.00 53.91 178 GLY A N 1
ATOM 1455 C CA . GLY A 1 178 ? -62.902 1.410 79.038 1.00 53.91 178 GLY A CA 1
ATOM 1456 C C . GLY A 1 178 ? -62.905 2.491 80.119 1.00 53.91 178 GLY A C 1
ATOM 1457 O O . GLY A 1 178 ? -61.938 2.642 80.863 1.00 53.91 178 GLY A O 1
ATOM 1458 N N . GLY A 1 179 ? -63.996 3.247 80.231 1.00 45.06 179 GLY A N 1
ATOM 1459 C CA . GLY A 1 179 ? -64.163 4.233 81.297 1.00 45.06 179 GLY A CA 1
ATOM 1460 C C . GLY A 1 179 ? -64.061 3.621 82.704 1.00 45.06 179 GLY A C 1
ATOM 1461 O O . GLY A 1 179 ? -64.818 2.722 83.055 1.00 45.06 179 GLY A O 1
ATOM 1462 N N . PHE A 1 180 ? -63.150 4.168 83.519 1.00 48.81 180 PHE A N 1
ATOM 1463 C CA . PHE A 1 180 ? -63.192 4.206 84.989 1.00 48.81 180 PHE A CA 1
ATOM 1464 C C . PHE A 1 180 ? -63.593 2.906 85.722 1.00 48.81 180 PHE A C 1
ATOM 1466 O O . PHE A 1 180 ? -64.690 2.783 86.263 1.00 48.81 180 PHE A O 1
ATOM 1473 N N . GLY A 1 181 ? -62.647 1.983 85.891 1.00 44.22 181 GLY A N 1
ATOM 1474 C CA . GLY A 1 181 ? -62.727 0.919 86.897 1.00 44.22 181 GLY A CA 1
ATOM 1475 C C . GLY A 1 181 ? -61.338 0.630 87.453 1.00 44.22 181 GLY A C 1
ATOM 1476 O O . GLY A 1 181 ? -60.421 0.387 86.678 1.00 44.22 181 GLY A O 1
ATOM 1477 N N . ARG A 1 182 ? -61.171 0.730 88.779 1.00 50.50 182 ARG A N 1
ATOM 1478 C CA . ARG A 1 182 ? -59.908 0.561 89.527 1.00 50.50 182 ARG A CA 1
ATOM 1479 C C . ARG A 1 182 ? -58.983 -0.496 88.901 1.00 50.50 182 ARG A C 1
ATOM 1481 O O . ARG A 1 182 ? -59.354 -1.662 88.809 1.00 50.50 182 ARG A O 1
ATOM 1488 N N . VAL A 1 183 ? -57.773 -0.087 88.520 1.00 48.28 183 VAL A N 1
ATOM 1489 C CA . VAL A 1 183 ? -56.729 -0.996 88.031 1.00 48.28 183 VAL A CA 1
ATOM 1490 C C . VAL A 1 183 ? -56.245 -1.849 89.205 1.00 48.28 183 VAL A C 1
ATOM 1492 O O . VAL A 1 183 ? -55.541 -1.358 90.082 1.00 48.28 183 VAL A O 1
ATOM 1495 N N . ASP A 1 184 ? -56.654 -3.117 89.233 1.00 54.09 184 ASP A N 1
ATOM 1496 C CA . ASP A 1 184 ? -56.152 -4.118 90.175 1.00 54.09 184 ASP A CA 1
ATOM 1497 C C . ASP A 1 184 ? -54.737 -4.547 89.744 1.00 54.09 184 ASP A C 1
ATOM 1499 O O . ASP A 1 184 ? -54.514 -4.947 88.596 1.00 54.09 184 ASP A O 1
ATOM 1503 N N . GLU A 1 185 ? -53.772 -4.502 90.667 1.00 52.16 185 GLU A N 1
ATOM 1504 C CA . GLU A 1 185 ? -52.339 -4.787 90.437 1.00 52.16 185 GLU A CA 1
ATOM 1505 C C . GLU A 1 185 ? -52.068 -6.171 89.803 1.00 52.16 185 GLU A C 1
ATOM 1507 O O . GLU A 1 185 ? -51.011 -6.408 89.212 1.00 52.16 185 GLU A O 1
ATOM 1512 N N . ARG A 1 186 ? -53.042 -7.090 89.851 1.00 53.25 186 ARG A N 1
ATOM 1513 C CA . ARG A 1 186 ? -52.977 -8.410 89.201 1.00 53.25 186 ARG A CA 1
ATOM 1514 C C . ARG A 1 186 ? -53.090 -8.360 87.671 1.00 53.25 186 ARG A C 1
ATOM 1516 O O . ARG A 1 186 ? -52.537 -9.243 87.015 1.00 53.25 186 ARG A O 1
ATOM 1523 N N . GLY A 1 187 ? -53.759 -7.356 87.098 1.00 55.09 187 GLY A N 1
ATOM 1524 C CA . GLY A 1 187 ? -53.938 -7.217 85.644 1.00 55.09 187 GLY A CA 1
ATOM 1525 C C . GLY A 1 187 ? -52.679 -6.723 84.926 1.00 55.09 187 GLY A C 1
ATOM 1526 O O . GLY A 1 187 ? -52.307 -7.254 83.879 1.00 55.09 187 GLY A O 1
ATOM 1527 N N . LEU A 1 188 ? -51.955 -5.780 85.539 1.00 55.72 188 LEU A N 1
ATOM 1528 C CA . LEU A 1 188 ? -50.698 -5.240 85.003 1.00 55.72 188 LEU A CA 1
ATOM 1529 C C . LEU A 1 188 ? -49.598 -6.312 84.909 1.00 55.72 188 LEU A C 1
ATOM 1531 O O . LEU A 1 188 ? -48.818 -6.333 83.957 1.00 55.72 188 LEU A O 1
ATOM 1535 N N . LEU A 1 189 ? -49.581 -7.265 85.848 1.00 54.31 189 LEU A N 1
ATOM 1536 C CA . LEU A 1 189 ? -48.624 -8.373 85.849 1.00 54.31 189 LEU A CA 1
ATOM 1537 C C . LEU A 1 189 ? -48.856 -9.372 84.696 1.00 54.31 189 LEU A C 1
ATOM 1539 O O . LEU A 1 189 ? -47.909 -10.023 84.261 1.00 54.31 189 LEU A O 1
ATOM 1543 N N . LEU A 1 190 ? -50.088 -9.514 84.197 1.00 55.34 190 LEU A N 1
ATOM 1544 C CA . LEU A 1 190 ? -50.430 -10.413 83.082 1.00 55.34 190 LEU A CA 1
ATOM 1545 C C . LEU A 1 190 ? -50.057 -9.824 81.714 1.00 55.34 190 LEU A C 1
ATOM 1547 O O . LEU A 1 190 ? -49.641 -10.567 80.823 1.00 55.34 190 LEU A O 1
ATOM 1551 N N . ILE A 1 191 ? -50.128 -8.498 81.576 1.00 56.28 191 ILE A N 1
ATOM 1552 C CA . ILE A 1 191 ? -49.709 -7.781 80.364 1.00 56.28 191 ILE A CA 1
ATOM 1553 C C . ILE A 1 191 ? -48.179 -7.823 80.242 1.00 56.28 191 ILE A C 1
ATOM 1555 O O . ILE A 1 191 ? -47.658 -8.326 79.250 1.00 56.28 191 ILE A O 1
ATOM 1559 N N . LEU A 1 192 ? -47.451 -7.479 81.313 1.00 55.25 192 LEU A N 1
ATOM 1560 C CA . LEU A 1 192 ? -45.981 -7.547 81.329 1.00 55.25 192 LEU A CA 1
ATOM 1561 C C . LEU A 1 192 ? -45.431 -8.981 81.173 1.00 55.25 192 LEU A C 1
ATOM 1563 O O . LEU A 1 192 ? -44.331 -9.179 80.656 1.00 55.25 192 LEU A O 1
ATOM 1567 N N . LYS A 1 193 ? -46.186 -10.008 81.594 1.00 50.91 193 LYS A N 1
ATOM 1568 C CA . LYS A 1 193 ? -45.827 -11.421 81.362 1.00 50.91 193 LYS A CA 1
ATOM 1569 C C . LYS A 1 193 ? -46.086 -11.882 79.923 1.00 50.91 193 LYS A C 1
ATOM 1571 O O . LYS A 1 193 ? -45.389 -12.788 79.471 1.00 50.91 193 LYS A O 1
ATOM 1576 N N . SER A 1 194 ? -47.028 -11.267 79.206 1.00 51.59 194 SER A N 1
ATOM 1577 C CA . SER A 1 194 ? -47.265 -11.558 77.783 1.00 51.59 194 SER A CA 1
ATOM 1578 C C . SER A 1 194 ? -46.190 -10.930 76.893 1.00 51.59 194 SER A C 1
ATOM 1580 O O . SER A 1 194 ? -45.689 -11.600 75.991 1.00 51.59 194 SER A O 1
ATOM 1582 N N . ASP A 1 195 ? -45.732 -9.717 77.221 1.00 48.56 195 ASP A N 1
ATOM 1583 C CA . ASP A 1 195 ? -44.643 -9.047 76.491 1.00 48.56 195 ASP A CA 1
ATOM 1584 C C . ASP A 1 195 ? -43.294 -9.770 76.653 1.00 48.56 195 ASP A C 1
ATOM 1586 O O . ASP A 1 195 ? -42.509 -9.876 75.708 1.00 48.56 195 ASP A O 1
ATOM 1590 N N . ARG A 1 196 ? -43.044 -10.377 77.823 1.00 46.25 196 ARG A N 1
ATOM 1591 C CA . ARG A 1 196 ? -41.821 -11.156 78.082 1.00 46.25 196 ARG A CA 1
ATOM 1592 C C . ARG A 1 196 ? -41.747 -12.470 77.291 1.00 46.25 196 ARG A C 1
ATOM 1594 O O . ARG A 1 196 ? -40.644 -12.917 76.985 1.00 46.25 196 ARG A O 1
ATOM 1601 N N . ASN A 1 197 ? -42.882 -13.072 76.932 1.00 44.22 197 ASN A N 1
ATOM 1602 C CA . ASN A 1 197 ? -42.906 -14.317 76.155 1.00 44.22 197 ASN A CA 1
ATOM 1603 C C . ASN A 1 197 ? -42.832 -14.087 74.636 1.00 44.22 197 ASN A C 1
ATOM 1605 O O . ASN A 1 197 ? -42.487 -15.013 73.907 1.00 44.22 197 ASN A O 1
ATOM 1609 N N . GLN A 1 198 ? -43.101 -12.870 74.153 1.00 46.75 198 GLN A N 1
ATOM 1610 C CA . GLN A 1 198 ? -43.017 -12.529 72.727 1.00 46.75 198 GLN A CA 1
ATOM 1611 C C . GLN A 1 198 ? -41.642 -11.951 72.339 1.00 46.75 198 GLN A C 1
ATOM 1613 O O . GLN A 1 198 ? -41.216 -12.091 71.197 1.00 46.75 198 GLN A O 1
ATOM 1618 N N . ALA A 1 199 ? -40.897 -11.403 73.307 1.00 44.28 199 ALA A N 1
ATOM 1619 C CA . ALA A 1 199 ? -39.513 -10.946 73.135 1.00 44.28 199 ALA A CA 1
ATOM 1620 C C . ALA A 1 199 ? -38.455 -12.076 73.136 1.00 44.28 199 ALA A C 1
ATOM 1622 O O . ALA A 1 199 ? -37.282 -11.813 72.884 1.00 44.28 199 ALA A O 1
ATOM 1623 N N . ALA A 1 200 ? -38.841 -13.327 73.415 1.00 41.81 200 ALA A N 1
ATOM 1624 C CA . ALA A 1 200 ? -37.916 -14.465 73.490 1.00 41.81 200 ALA A CA 1
ATOM 1625 C C . ALA A 1 200 ? -37.739 -15.232 72.159 1.00 41.81 200 ALA A C 1
ATOM 1627 O O . ALA A 1 200 ? -36.943 -16.166 72.106 1.00 41.81 200 ALA A O 1
ATOM 1628 N N . GLY A 1 201 ? -38.478 -14.869 71.103 1.00 42.84 201 GLY A N 1
ATOM 1629 C CA . GLY A 1 201 ? -38.530 -15.631 69.847 1.00 42.84 201 GLY A CA 1
ATOM 1630 C C . GLY A 1 201 ? -37.560 -15.203 68.743 1.00 42.84 201 GLY A C 1
ATOM 1631 O O . GLY A 1 201 ? -37.308 -16.001 67.854 1.00 42.84 201 GLY A O 1
ATOM 1632 N N . ASP A 1 202 ? -36.998 -13.994 68.796 1.00 39.88 202 ASP A N 1
ATOM 1633 C CA . ASP A 1 202 ? -36.122 -13.471 67.734 1.00 39.88 202 ASP A CA 1
ATOM 1634 C C . ASP A 1 202 ? -34.953 -12.682 68.340 1.00 39.88 202 ASP A C 1
ATOM 1636 O O . ASP A 1 202 ? -34.715 -11.503 68.070 1.00 39.88 202 ASP A O 1
ATOM 1640 N N . VAL A 1 203 ? -34.183 -13.351 69.202 1.00 41.47 203 VAL A N 1
ATOM 1641 C CA . VAL A 1 203 ? -32.810 -12.918 69.470 1.00 41.47 203 VAL A CA 1
ATOM 1642 C C . VAL A 1 203 ? -31.993 -13.299 68.239 1.00 41.47 203 VAL A C 1
ATOM 1644 O O . VAL A 1 203 ? -31.403 -14.375 68.171 1.00 41.47 203 VAL A O 1
ATOM 1647 N N . CYS A 1 204 ? -31.969 -12.415 67.243 1.00 38.56 204 CYS A N 1
ATOM 1648 C CA . CYS A 1 204 ? -30.907 -12.446 66.250 1.00 38.56 204 CYS A CA 1
ATOM 1649 C C . CYS A 1 204 ? -29.604 -12.190 67.015 1.00 38.56 204 CYS A C 1
ATOM 1651 O O . CYS A 1 204 ? -29.424 -11.123 67.611 1.00 38.56 204 CYS A O 1
ATOM 1653 N N . SER A 1 205 ? -28.744 -13.207 67.087 1.00 39.34 205 SER A N 1
ATOM 1654 C CA . SER A 1 205 ? -27.411 -13.080 67.668 1.00 39.34 205 SER A CA 1
ATOM 1655 C C . SER A 1 205 ? -26.698 -11.869 67.057 1.00 39.34 205 SER A C 1
ATOM 1657 O O . SER A 1 205 ? -26.902 -11.585 65.875 1.00 39.34 205 SER A O 1
ATOM 1659 N N . PRO A 1 206 ? -25.845 -11.156 67.811 1.00 41.53 206 PRO A N 1
ATOM 1660 C CA . PRO A 1 206 ? -25.004 -10.129 67.225 1.00 41.53 206 PRO A CA 1
ATOM 1661 C C . PRO A 1 206 ? -23.960 -10.830 66.347 1.00 41.53 206 PRO A C 1
ATOM 1663 O O . PRO A 1 206 ? -22.873 -11.164 66.806 1.00 41.53 206 PRO A O 1
ATOM 1666 N N . SER A 1 207 ? -24.302 -11.123 65.091 1.00 39.84 207 SER A N 1
ATOM 1667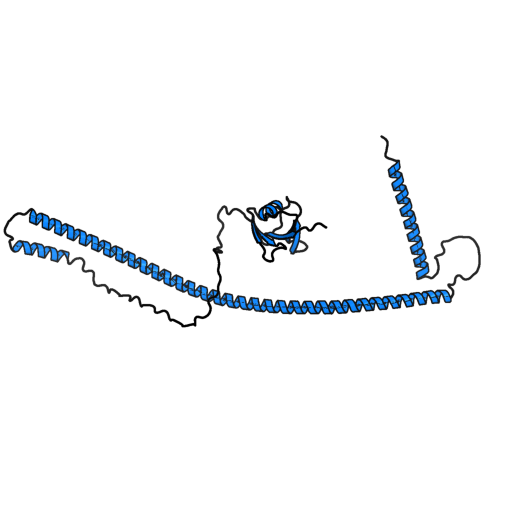 C CA . SER A 1 207 ? -23.317 -11.509 64.090 1.00 39.84 207 SER A CA 1
ATOM 1668 C C . SER A 1 207 ? -22.541 -10.249 63.741 1.00 39.84 207 SER A C 1
ATOM 1670 O O . SER A 1 207 ? -23.068 -9.354 63.082 1.00 39.84 207 SER A O 1
ATOM 1672 N N . GLU A 1 208 ? -21.338 -10.180 64.305 1.00 36.59 208 GLU A N 1
ATOM 1673 C CA . GLU A 1 208 ? -20.228 -9.282 64.003 1.00 36.59 208 GLU A CA 1
ATOM 1674 C C . GLU A 1 208 ? -20.492 -8.373 62.799 1.00 36.59 208 GLU A C 1
ATOM 1676 O O . GLU A 1 208 ? -20.300 -8.750 61.642 1.00 36.59 208 GLU A O 1
ATOM 1681 N N . ALA A 1 209 ? -20.907 -7.137 63.082 1.00 36.19 209 ALA A N 1
ATOM 1682 C CA . ALA A 1 209 ? -20.770 -6.059 62.124 1.00 36.19 209 ALA A CA 1
ATOM 1683 C C . ALA A 1 209 ? -19.269 -5.885 61.874 1.00 36.19 209 ALA A C 1
ATOM 1685 O O . ALA A 1 209 ? -18.565 -5.205 62.623 1.00 36.19 209 ALA A O 1
ATOM 1686 N N . LYS A 1 210 ? -18.759 -6.545 60.833 1.00 35.91 210 LYS A N 1
ATOM 1687 C CA . LYS A 1 210 ? -17.444 -6.245 60.290 1.00 35.91 210 LYS A CA 1
ATOM 1688 C C . LYS A 1 210 ? -17.565 -4.852 59.688 1.00 35.91 210 LYS A C 1
ATOM 1690 O O . LYS A 1 210 ? -18.051 -4.678 58.575 1.00 35.91 210 LYS A O 1
ATOM 1695 N N . VAL A 1 211 ? -17.186 -3.852 60.479 1.00 37.53 211 VAL A N 1
ATOM 1696 C CA . VAL A 1 211 ? -16.929 -2.497 60.004 1.00 37.53 211 VAL A CA 1
ATOM 1697 C C . VAL A 1 211 ? -15.817 -2.632 58.973 1.00 37.53 211 VAL A C 1
ATOM 1699 O O . VAL A 1 211 ? -14.639 -2.719 59.314 1.00 37.53 211 VAL A O 1
ATOM 1702 N N . VAL A 1 212 ? -16.192 -2.725 57.700 1.00 34.72 212 VAL A N 1
ATOM 1703 C CA . VAL A 1 212 ? -15.254 -2.493 56.612 1.00 34.72 212 VAL A CA 1
ATOM 1704 C C . VAL A 1 212 ? -15.037 -0.992 56.619 1.00 34.72 212 VAL A C 1
ATOM 1706 O O . VAL A 1 212 ? -15.847 -0.220 56.112 1.00 34.72 212 VAL A O 1
ATOM 1709 N N . VAL A 1 213 ? -13.972 -0.582 57.302 1.00 35.50 213 VAL A N 1
ATOM 1710 C CA . VAL A 1 213 ? -13.410 0.754 57.165 1.00 35.50 213 VAL A CA 1
ATOM 1711 C C . VAL A 1 213 ? -13.145 0.933 55.673 1.00 35.50 213 VAL A C 1
ATOM 1713 O O . VAL A 1 213 ? -12.297 0.244 55.108 1.00 35.50 213 VAL A O 1
ATOM 1716 N N . MET A 1 214 ? -13.907 1.812 55.021 1.00 30.48 214 MET A N 1
ATOM 1717 C CA . MET A 1 214 ? -13.473 2.405 53.764 1.00 30.48 214 MET A CA 1
ATOM 1718 C C . MET A 1 214 ? -12.206 3.181 54.099 1.00 30.48 214 MET A C 1
ATOM 1720 O O . MET A 1 214 ? -12.260 4.286 54.638 1.00 30.48 214 MET A O 1
ATOM 1724 N N . GLU A 1 215 ? -11.064 2.541 53.879 1.00 31.69 215 GLU A N 1
ATOM 1725 C CA . GLU A 1 215 ? -9.779 3.201 53.964 1.00 31.69 215 GLU A CA 1
ATOM 1726 C C . GLU A 1 215 ? -9.760 4.271 52.873 1.00 31.69 215 GLU A C 1
ATOM 1728 O O . GLU A 1 215 ? -9.970 4.003 51.687 1.00 31.69 215 GLU A O 1
ATOM 1733 N N . GLU A 1 216 ? -9.599 5.514 53.310 1.00 35.88 216 GLU A N 1
ATOM 1734 C CA . GLU A 1 216 ? -9.423 6.674 52.458 1.00 35.88 216 GLU A CA 1
ATOM 1735 C C . GLU A 1 216 ? -8.143 6.449 51.640 1.00 35.88 216 GLU A C 1
ATOM 1737 O O . GLU A 1 216 ? -7.026 6.643 52.126 1.00 35.88 216 GLU A O 1
ATOM 1742 N N . PHE A 1 217 ? -8.294 5.977 50.400 1.00 30.11 217 PHE A N 1
ATOM 1743 C CA . PHE A 1 217 ? -7.174 5.817 49.482 1.00 30.11 217 PHE A CA 1
ATOM 1744 C C . PHE A 1 217 ? -6.632 7.201 49.117 1.00 30.11 217 PHE A C 1
ATOM 1746 O O . PHE A 1 217 ? -7.038 7.844 48.148 1.00 30.11 217 PHE A O 1
ATOM 1753 N N . LYS A 1 218 ? -5.659 7.650 49.913 1.00 35.12 218 LYS A N 1
ATOM 1754 C CA . LYS A 1 218 ? -4.703 8.683 49.535 1.00 35.12 218 LYS A CA 1
ATOM 1755 C C . LYS A 1 218 ? -4.042 8.267 48.229 1.00 35.12 218 LYS A C 1
ATOM 1757 O O . LYS A 1 218 ? -3.239 7.338 48.181 1.00 35.12 218 LYS A O 1
ATOM 1762 N N . SER A 1 219 ? -4.352 9.009 47.175 1.00 36.78 219 SER A N 1
ATOM 1763 C CA . SER A 1 219 ? -3.574 8.996 45.944 1.00 36.78 219 SER A CA 1
ATOM 1764 C C . SER A 1 219 ? -2.110 9.333 46.266 1.00 36.78 219 SER A C 1
ATOM 1766 O O . SER A 1 219 ? -1.860 10.325 46.962 1.00 36.78 219 SER A O 1
ATOM 1768 N N . PRO A 1 220 ? -1.116 8.585 45.757 1.00 40.56 220 PRO A N 1
ATOM 1769 C CA . PRO A 1 220 ? 0.264 9.033 45.799 1.00 40.56 220 PRO A CA 1
ATOM 1770 C C . PRO A 1 220 ? 0.404 10.213 44.837 1.00 40.56 220 PRO A C 1
ATOM 1772 O O . PRO A 1 220 ? 0.573 10.052 43.629 1.00 40.56 220 PRO A O 1
ATOM 1775 N N . GLY A 1 221 ? 0.321 11.423 45.385 1.00 35.28 221 GLY A N 1
ATOM 1776 C CA . GLY A 1 221 ? 0.704 12.640 44.690 1.00 35.28 221 GLY A CA 1
ATOM 1777 C C . GLY A 1 221 ? 2.185 12.577 44.324 1.00 35.28 221 GLY A C 1
ATOM 1778 O O . GLY A 1 221 ? 3.049 12.920 45.130 1.00 35.28 221 GLY A O 1
ATOM 1779 N N . ARG A 1 222 ? 2.493 12.166 43.092 1.00 37.91 222 ARG A N 1
ATOM 1780 C CA . ARG A 1 222 ? 3.760 12.529 42.459 1.00 37.91 222 ARG A CA 1
ATOM 1781 C C . ARG A 1 222 ? 3.606 13.935 41.900 1.00 37.91 222 ARG A C 1
ATOM 1783 O O . ARG A 1 222 ? 2.869 14.166 40.949 1.00 37.91 222 ARG A O 1
ATOM 1790 N N . ARG A 1 223 ? 4.328 14.872 42.517 1.00 42.50 223 ARG A N 1
ATOM 1791 C CA . ARG A 1 223 ? 4.676 16.150 41.897 1.00 42.50 223 ARG A CA 1
ATOM 1792 C C . ARG A 1 223 ? 5.370 15.861 40.566 1.00 42.50 223 ARG A C 1
ATOM 1794 O O . ARG A 1 223 ? 6.405 15.199 40.554 1.00 42.50 223 ARG A O 1
ATOM 1801 N N . ALA A 1 224 ? 4.837 16.410 39.489 1.00 35.12 224 ALA A N 1
ATOM 1802 C CA . ALA A 1 224 ? 5.604 16.773 38.311 1.00 35.12 224 ALA A CA 1
ATOM 1803 C C . ALA A 1 224 ? 5.165 18.186 37.919 1.00 35.12 224 ALA A C 1
ATOM 1805 O O . ALA A 1 224 ? 3.980 18.515 37.969 1.00 35.12 224 ALA A O 1
ATOM 1806 N N . ASN A 1 225 ? 6.159 19.033 37.674 1.00 32.56 225 ASN A N 1
ATOM 1807 C CA . ASN A 1 225 ? 6.037 20.471 37.510 1.00 32.56 225 ASN A CA 1
ATOM 1808 C C . ASN A 1 225 ? 5.030 20.873 36.428 1.00 32.56 225 ASN A C 1
ATOM 1810 O O . ASN A 1 225 ? 5.035 20.355 35.317 1.00 32.56 225 ASN A O 1
ATOM 1814 N N . SER A 1 226 ? 4.234 21.878 36.778 1.00 38.78 226 SER A N 1
ATOM 1815 C CA . SER A 1 226 ? 3.531 22.758 35.857 1.00 38.78 226 SER A CA 1
ATOM 1816 C C . SER A 1 226 ? 4.544 23.628 35.114 1.00 38.78 226 SER A C 1
ATOM 1818 O O . SER A 1 226 ? 5.107 24.525 35.734 1.00 38.78 226 SER A O 1
ATOM 1820 N N . THR A 1 227 ? 4.683 23.429 33.807 1.00 42.91 227 THR A N 1
ATOM 1821 C CA . THR A 1 227 ? 4.881 24.510 32.829 1.00 42.91 227 THR A CA 1
ATOM 1822 C C . THR A 1 227 ? 4.322 24.062 31.479 1.00 42.91 227 THR A C 1
ATOM 1824 O O . THR A 1 227 ? 4.541 22.931 31.057 1.00 42.91 227 THR A O 1
ATOM 1827 N N . ASP A 1 228 ? 3.604 24.991 30.852 1.00 31.67 228 ASP A N 1
ATOM 1828 C CA . ASP A 1 228 ? 3.192 25.033 29.446 1.00 31.67 228 ASP A CA 1
ATOM 1829 C C . ASP A 1 228 ? 1.949 24.237 29.023 1.00 31.67 228 ASP A C 1
ATOM 1831 O O . ASP A 1 228 ? 1.963 23.186 28.388 1.00 31.67 228 ASP A O 1
ATOM 1835 N N . ARG A 1 229 ? 0.819 24.878 29.348 1.00 45.22 229 ARG A N 1
ATOM 1836 C CA . ARG A 1 229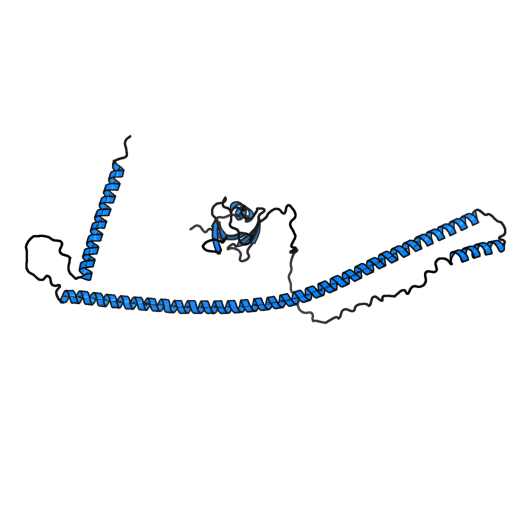 ? -0.386 24.921 28.516 1.00 45.22 229 ARG A CA 1
ATOM 1837 C C . ARG A 1 229 ? -0.059 25.670 27.219 1.00 45.22 229 ARG A C 1
ATOM 1839 O O . ARG A 1 229 ? 0.140 26.875 27.270 1.00 45.22 229 ARG A O 1
ATOM 1846 N N . ASP A 1 230 ? -0.160 24.983 26.091 1.00 33.34 230 ASP A N 1
ATOM 1847 C CA . ASP A 1 230 ? -0.618 25.550 24.819 1.00 33.34 230 ASP A CA 1
ATOM 1848 C C . ASP A 1 230 ? -1.323 24.418 24.046 1.00 33.34 230 ASP A C 1
ATOM 1850 O O . ASP A 1 230 ? -0.744 23.377 23.768 1.00 33.34 230 ASP A O 1
ATOM 1854 N N . SER A 1 231 ? -2.658 24.426 23.979 1.00 38.22 231 SER A N 1
ATOM 1855 C CA . SER A 1 231 ? -3.428 25.030 22.878 1.00 38.22 231 SER A CA 1
ATOM 1856 C C . SER A 1 231 ? -3.630 24.060 21.693 1.00 38.22 231 SER A C 1
ATOM 1858 O O . SER A 1 231 ? -2.885 24.145 20.731 1.00 38.22 231 SER A O 1
ATOM 1860 N N . TRP A 1 232 ? -4.649 23.175 21.751 1.00 31.98 232 TRP A N 1
ATOM 1861 C CA . TRP A 1 232 ? -5.738 22.983 20.744 1.00 31.98 232 TRP A CA 1
ATOM 1862 C C . TRP A 1 232 ? -6.453 21.589 20.777 1.00 31.98 232 TRP A C 1
ATOM 1864 O O . TRP A 1 232 ? -5.834 20.607 21.181 1.00 31.98 232 TRP A O 1
ATOM 1874 N N . PRO A 1 233 ? -7.751 21.492 20.369 1.00 70.00 233 PRO A N 1
ATOM 1875 C CA . PRO A 1 233 ? -8.599 20.267 20.276 1.00 70.00 233 PRO A CA 1
ATOM 1876 C C . PRO A 1 233 ? -8.703 19.775 18.786 1.00 70.00 233 PRO A C 1
ATOM 1878 O O . PRO A 1 233 ? -7.841 20.226 18.032 1.00 70.00 233 PRO A O 1
ATOM 1881 N N . PRO A 1 234 ? -9.676 18.963 18.247 1.00 51.09 234 PRO A N 1
ATOM 1882 C CA . PRO A 1 234 ? -10.914 18.337 18.783 1.00 51.09 234 PRO A CA 1
ATOM 1883 C C . PRO A 1 234 ? -11.311 16.917 18.235 1.00 51.09 234 PRO A C 1
ATOM 1885 O O . PRO A 1 234 ? -10.743 16.411 17.274 1.00 51.09 234 PRO A O 1
ATOM 1888 N N . SER A 1 235 ? -12.447 16.384 18.735 1.00 35.50 235 SER A N 1
ATOM 1889 C CA . SER A 1 235 ? -13.384 15.458 18.033 1.00 35.50 235 SER A CA 1
ATOM 1890 C C . SER A 1 235 ? -12.910 14.005 17.824 1.00 35.50 235 SER A C 1
ATOM 1892 O O . SER A 1 235 ? -11.726 13.732 17.764 1.00 35.50 235 SER A O 1
ATOM 1894 N N . SER A 1 236 ? -13.726 12.972 17.649 1.00 37.56 236 SER A N 1
ATOM 1895 C CA . SER A 1 236 ? -15.135 12.651 17.864 1.00 37.56 236 SER A CA 1
ATOM 1896 C C . SER A 1 236 ? -15.193 11.125 17.619 1.00 37.56 236 SER A C 1
ATOM 1898 O O . SER A 1 236 ? -14.533 10.645 16.706 1.00 37.56 236 SER A O 1
ATOM 1900 N N . LYS A 1 237 ? -15.906 10.371 18.471 1.00 44.22 237 LYS A N 1
ATOM 1901 C CA . LYS A 1 237 ? -16.739 9.176 18.157 1.00 44.22 237 LYS A CA 1
ATOM 1902 C C . LYS A 1 237 ? -16.464 8.474 16.787 1.00 44.22 237 LYS A C 1
ATOM 1904 O O . LYS A 1 237 ? -16.603 9.122 15.764 1.00 44.22 237 LYS A O 1
ATOM 1909 N N . MET A 1 238 ? -16.234 7.159 16.616 1.00 38.19 238 MET A N 1
ATOM 1910 C CA . MET A 1 238 ? -16.649 5.952 17.352 1.00 38.19 238 MET A CA 1
ATOM 1911 C C . MET A 1 238 ? -15.881 4.690 16.886 1.00 38.19 238 MET A C 1
ATOM 1913 O O . MET A 1 238 ? -15.506 4.575 15.725 1.00 38.19 238 MET A O 1
ATOM 1917 N N . ALA A 1 239 ? -15.771 3.741 17.823 1.00 33.81 239 ALA A N 1
ATOM 1918 C CA . ALA A 1 239 ? -15.845 2.273 17.742 1.00 33.81 239 ALA A CA 1
ATOM 1919 C C . ALA A 1 239 ? -15.574 1.534 16.412 1.00 33.81 239 ALA A C 1
ATOM 1921 O O . ALA A 1 239 ? -16.381 1.541 15.483 1.00 33.81 239 ALA A O 1
ATOM 1922 N N . HIS A 1 240 ? -14.530 0.703 16.436 1.00 33.25 240 HIS A N 1
ATOM 1923 C CA . HIS A 1 240 ? -14.451 -0.518 15.639 1.00 33.25 240 HIS A CA 1
ATOM 1924 C C . HIS A 1 240 ? -15.018 -1.673 16.470 1.00 33.25 240 HIS A C 1
ATOM 1926 O O . HIS A 1 240 ? -14.362 -2.173 17.381 1.00 33.25 240 HIS A O 1
ATOM 1932 N N . SER A 1 241 ? -16.246 -2.088 16.167 1.00 35.91 241 SER A N 1
ATOM 1933 C CA . SER A 1 241 ? -16.792 -3.354 16.648 1.00 35.91 241 SER A CA 1
ATOM 1934 C C . SER A 1 241 ? -17.108 -4.227 15.449 1.00 35.91 241 SER A C 1
ATOM 1936 O O . SER A 1 241 ? -17.922 -3.894 14.593 1.00 35.91 241 SER A O 1
ATOM 1938 N N . HIS A 1 242 ? -16.407 -5.349 15.402 1.00 45.66 242 HIS A N 1
ATOM 1939 C CA . HIS A 1 242 ? -16.693 -6.480 14.545 1.00 45.66 242 HIS A CA 1
ATOM 1940 C C . HIS A 1 242 ? -18.033 -7.076 14.999 1.00 45.66 242 HIS A C 1
ATOM 1942 O O . HIS A 1 242 ? -18.243 -7.279 16.194 1.00 45.66 242 HIS A O 1
ATOM 1948 N N . SER A 1 243 ? -18.965 -7.312 14.079 1.00 37.06 243 SER A N 1
ATOM 1949 C CA . SER A 1 243 ? -20.234 -7.983 14.374 1.00 37.06 243 SER A CA 1
ATOM 1950 C C . SER A 1 243 ? -20.610 -8.943 13.251 1.00 37.06 243 SER A C 1
ATOM 1952 O O . SER A 1 243 ? -20.397 -8.665 12.073 1.00 37.06 243 SER A O 1
ATOM 1954 N N . SER A 1 244 ? -21.127 -10.087 13.689 1.00 38.06 244 SER A N 1
ATOM 1955 C CA . SER A 1 244 ? -21.657 -11.245 12.963 1.00 38.06 244 SER A CA 1
ATOM 1956 C C . SER A 1 244 ? -22.837 -10.905 12.019 1.00 38.06 244 SER A C 1
ATOM 1958 O O . SER A 1 244 ? -23.337 -9.780 12.050 1.00 38.06 244 SER A O 1
ATOM 1960 N N . PRO A 1 245 ? -23.310 -11.851 11.176 1.00 62.16 245 PRO A N 1
ATOM 1961 C CA . PRO A 1 245 ? -24.211 -11.556 10.068 1.00 62.16 245 PRO A CA 1
ATOM 1962 C C . PRO A 1 245 ? -25.670 -11.507 10.537 1.00 62.16 245 PRO A C 1
ATOM 1964 O O . PRO A 1 245 ? -26.206 -12.489 11.046 1.00 62.16 245 PRO A O 1
ATOM 1967 N N . GLY A 1 246 ? -26.320 -10.363 10.335 1.00 36.28 246 GLY A N 1
ATOM 1968 C CA . GLY A 1 246 ? -27.735 -10.157 10.628 1.00 36.28 246 GLY A CA 1
ATOM 1969 C C . GLY A 1 246 ? -28.294 -9.024 9.775 1.00 36.28 246 GLY A C 1
ATOM 1970 O O . GLY A 1 246 ? -28.014 -7.866 10.045 1.00 36.28 246 GLY A O 1
ATOM 1971 N N . LEU A 1 247 ? -29.009 -9.421 8.721 1.00 44.38 247 LEU A N 1
ATOM 1972 C CA . LEU A 1 247 ? -30.098 -8.744 8.006 1.00 44.38 247 LEU A CA 1
ATOM 1973 C C . LEU A 1 247 ? -30.050 -7.196 7.894 1.00 44.38 247 LEU A C 1
ATOM 1975 O O . LEU A 1 247 ? -30.252 -6.463 8.855 1.00 44.38 247 LEU A O 1
ATOM 1979 N N . ASP A 1 248 ? -29.859 -6.744 6.650 1.00 45.09 248 ASP A N 1
ATOM 1980 C CA . ASP A 1 248 ? -30.160 -5.405 6.116 1.00 45.09 248 ASP A CA 1
ATOM 1981 C C . ASP A 1 248 ? -29.264 -4.234 6.553 1.00 45.09 248 ASP A C 1
ATOM 1983 O O . ASP A 1 248 ? -29.722 -3.128 6.833 1.00 45.09 248 ASP A O 1
ATOM 1987 N N . THR A 1 249 ? -27.942 -4.419 6.504 1.00 50.06 249 THR A N 1
ATOM 1988 C CA . THR A 1 249 ? -27.046 -3.258 6.360 1.00 50.06 249 THR A CA 1
ATOM 1989 C C . THR A 1 249 ? -27.146 -2.762 4.919 1.00 50.06 249 THR A C 1
ATOM 1991 O O . THR A 1 249 ? -26.782 -3.496 3.999 1.00 50.06 249 THR A O 1
ATOM 1994 N N . ALA A 1 250 ? -27.653 -1.544 4.706 1.00 62.62 250 ALA A N 1
ATOM 1995 C CA . ALA A 1 250 ? -27.669 -0.904 3.392 1.00 62.62 250 ALA A CA 1
ATOM 1996 C C . ALA A 1 250 ? -26.278 -1.029 2.754 1.00 62.62 250 ALA A C 1
ATOM 1998 O O . ALA A 1 250 ? -25.286 -0.516 3.284 1.00 62.62 250 ALA A O 1
ATOM 1999 N N . VAL A 1 251 ? -26.188 -1.794 1.665 1.00 84.44 251 VAL A N 1
ATOM 2000 C CA . VAL A 1 251 ? -24.889 -2.139 1.098 1.00 84.44 251 VAL A CA 1
ATOM 2001 C C . VAL A 1 251 ? -24.293 -0.885 0.484 1.00 84.44 251 VAL A C 1
ATOM 2003 O O . VAL A 1 251 ? -24.847 -0.308 -0.448 1.00 84.44 251 VAL A O 1
ATOM 2006 N N . SER A 1 252 ? -23.183 -0.444 1.063 1.00 91.75 252 SER A N 1
ATOM 2007 C CA . SER A 1 252 ? -22.526 0.803 0.714 1.00 91.75 252 SER A CA 1
ATOM 2008 C C . SER A 1 252 ? -21.040 0.578 0.489 1.00 91.75 252 SER A C 1
ATOM 2010 O O . SER A 1 252 ? -20.424 -0.314 1.074 1.00 91.75 252 SER A O 1
ATOM 2012 N N . THR A 1 253 ? -20.468 1.396 -0.383 1.00 95.81 253 THR A N 1
ATOM 2013 C CA . THR A 1 253 ? -19.074 1.309 -0.797 1.00 95.81 253 THR A CA 1
ATOM 2014 C C . THR A 1 253 ? -18.328 2.535 -0.304 1.00 95.81 253 THR A C 1
ATOM 2016 O O . THR A 1 253 ? -18.733 3.668 -0.570 1.00 95.81 253 THR A O 1
ATOM 2019 N N . LYS A 1 254 ? -17.222 2.315 0.412 1.00 96.50 254 LYS A N 1
ATOM 2020 C CA . LYS A 1 254 ? -16.303 3.389 0.802 1.00 96.50 254 LYS A CA 1
ATOM 2021 C C . LYS A 1 254 ? -15.451 3.795 -0.392 1.00 96.50 254 LYS A C 1
ATOM 2023 O O . LYS A 1 254 ? -14.909 2.939 -1.089 1.00 96.50 254 LYS A O 1
ATOM 2028 N N . VAL A 1 255 ? -15.296 5.095 -0.584 1.00 97.12 255 VAL A N 1
ATOM 2029 C CA . VAL A 1 255 ? -14.579 5.679 -1.713 1.00 97.12 255 VAL A CA 1
ATOM 2030 C C . VAL A 1 255 ? -13.561 6.676 -1.188 1.00 97.12 255 VAL A C 1
ATOM 2032 O O . VAL A 1 255 ? -13.928 7.647 -0.531 1.00 97.12 255 VAL A O 1
ATOM 2035 N N . LEU A 1 256 ? -12.288 6.429 -1.476 1.00 96.81 256 LEU A N 1
ATOM 2036 C CA . LEU A 1 256 ? -11.178 7.317 -1.156 1.00 96.81 256 LEU A CA 1
ATOM 2037 C C . LEU A 1 256 ? -10.707 7.990 -2.447 1.00 96.81 256 LEU A C 1
ATOM 2039 O O . LEU A 1 256 ? -10.262 7.287 -3.350 1.00 96.81 256 LEU A O 1
ATOM 2043 N N . TYR A 1 257 ? -10.780 9.314 -2.550 1.00 95.75 257 TYR A N 1
ATOM 2044 C CA . TYR A 1 257 ? -10.344 10.020 -3.754 1.00 95.75 257 TYR A CA 1
ATOM 2045 C C . TYR A 1 257 ? -9.340 11.138 -3.470 1.00 95.75 257 TYR A C 1
ATOM 2047 O O . TYR A 1 257 ? -9.417 11.838 -2.459 1.00 95.75 257 TYR A O 1
ATOM 2055 N N . PHE A 1 258 ? -8.385 11.291 -4.382 1.00 95.06 258 PHE A N 1
ATOM 2056 C CA . PHE A 1 258 ? -7.338 12.309 -4.367 1.00 95.06 258 PHE A CA 1
ATOM 2057 C C . PHE A 1 258 ? -7.635 13.362 -5.431 1.00 95.06 258 PHE A C 1
ATOM 2059 O O . PHE A 1 258 ? -8.151 13.026 -6.494 1.00 95.06 258 PHE A O 1
ATOM 2066 N N . THR A 1 259 ? -7.313 14.624 -5.153 1.00 92.12 259 THR A N 1
ATOM 2067 C CA . THR A 1 259 ? -7.514 15.735 -6.097 1.00 92.12 259 THR A CA 1
ATOM 2068 C C . THR A 1 259 ? -6.320 16.671 -6.039 1.00 92.12 259 THR A C 1
ATOM 2070 O O . THR A 1 259 ? -5.830 16.907 -4.938 1.00 92.12 259 THR A O 1
ATOM 2073 N N . ASP A 1 260 ? -5.931 17.294 -7.146 1.00 87.56 260 ASP A N 1
ATOM 2074 C CA . ASP A 1 260 ? -4.703 18.113 -7.215 1.00 87.56 260 ASP A CA 1
ATOM 2075 C C . ASP A 1 260 ? -4.696 19.323 -6.267 1.00 87.56 260 ASP A C 1
ATOM 2077 O O . ASP A 1 260 ? -3.650 19.816 -5.854 1.00 87.56 260 ASP A O 1
ATOM 2081 N N . ARG A 1 261 ? -5.883 19.776 -5.854 1.00 83.31 261 ARG A N 1
ATOM 2082 C CA . ARG A 1 261 ? -6.060 20.911 -4.936 1.00 83.31 261 ARG A CA 1
ATOM 2083 C C . ARG A 1 261 ? -5.793 20.575 -3.466 1.00 83.31 261 ARG A C 1
ATOM 2085 O O . ARG A 1 261 ? -5.737 21.488 -2.648 1.00 83.31 261 ARG A O 1
ATOM 2092 N N . SER A 1 262 ? -5.688 19.292 -3.107 1.00 86.19 262 SER A N 1
ATOM 2093 C CA . SER A 1 262 ? -5.546 18.854 -1.716 1.00 86.19 262 SER A CA 1
ATOM 2094 C C . SER A 1 262 ? -4.596 17.669 -1.584 1.00 86.19 262 SER A C 1
ATOM 2096 O O . SER A 1 262 ? -4.800 16.621 -2.190 1.00 86.19 262 SER A O 1
ATOM 2098 N N . LEU A 1 263 ? -3.602 17.807 -0.704 1.00 84.69 263 LEU A N 1
ATOM 2099 C CA . LEU A 1 263 ? -2.705 16.710 -0.328 1.00 84.69 263 LEU A CA 1
ATOM 2100 C C . LEU A 1 263 ? -3.384 15.676 0.587 1.00 84.69 263 LEU A C 1
ATOM 2102 O O . LEU A 1 263 ? -2.884 14.562 0.733 1.00 84.69 263 LEU A O 1
ATOM 2106 N N . THR A 1 264 ? -4.512 16.027 1.213 1.00 89.75 264 THR A N 1
ATOM 2107 C CA . THR A 1 264 ? -5.317 15.096 2.009 1.00 89.75 264 THR A CA 1
ATOM 2108 C C . THR A 1 264 ? -6.399 14.452 1.136 1.00 89.75 264 THR A C 1
ATOM 2110 O O . THR A 1 264 ? -7.168 15.178 0.496 1.00 89.75 264 THR A O 1
ATOM 2113 N N . PRO A 1 265 ? -6.489 13.105 1.091 1.00 94.31 265 PRO A N 1
ATOM 2114 C CA . PRO A 1 265 ? -7.552 12.429 0.363 1.00 94.31 265 PRO A CA 1
ATOM 2115 C C . PRO A 1 265 ? -8.897 12.595 1.062 1.00 94.31 265 PRO A C 1
ATOM 2117 O O . PRO A 1 265 ? -8.985 12.660 2.290 1.00 94.31 265 PRO A O 1
ATOM 2120 N N . PHE A 1 266 ? -9.956 12.583 0.268 1.00 94.69 266 PHE A N 1
ATOM 2121 C CA . PHE A 1 266 ? -11.328 12.654 0.742 1.00 94.69 266 PHE A CA 1
ATOM 2122 C C . PHE A 1 266 ? -11.931 11.254 0.817 1.00 94.69 266 PHE A C 1
ATOM 2124 O O . PHE A 1 266 ? -11.687 10.416 -0.050 1.00 94.69 266 PHE A O 1
ATOM 2131 N N . LEU A 1 267 ? -12.732 11.005 1.853 1.00 95.44 267 LEU A N 1
ATOM 2132 C CA . LEU A 1 267 ? -13.435 9.742 2.056 1.00 95.44 267 LEU A CA 1
ATOM 2133 C C . LEU A 1 267 ? -14.944 9.987 2.013 1.00 95.44 267 LEU A C 1
ATOM 2135 O O . LEU A 1 267 ? -15.480 10.695 2.863 1.00 95.44 267 LEU A O 1
ATOM 2139 N N . ILE A 1 268 ? -15.624 9.365 1.056 1.00 95.88 268 ILE A N 1
ATOM 2140 C CA . ILE A 1 268 ? -17.086 9.389 0.923 1.00 95.88 268 ILE A CA 1
ATOM 2141 C C . ILE A 1 268 ? -17.640 7.963 0.907 1.00 95.88 268 ILE A C 1
ATOM 2143 O O . ILE A 1 268 ? -16.899 6.985 0.797 1.00 95.88 268 ILE A O 1
ATOM 2147 N N . THR A 1 269 ? -18.955 7.830 1.067 1.00 95.44 269 THR A N 1
ATOM 2148 C CA . THR A 1 269 ? -19.645 6.535 1.052 1.00 95.44 269 THR A CA 1
ATOM 2149 C C . THR A 1 269 ? -20.800 6.593 0.064 1.00 95.44 269 THR A C 1
ATOM 2151 O O . THR A 1 269 ? -21.668 7.451 0.187 1.00 95.44 269 THR A O 1
ATOM 2154 N N . ILE A 1 270 ? -20.810 5.679 -0.906 1.00 95.44 270 ILE A N 1
ATOM 2155 C CA . ILE A 1 270 ? -21.869 5.568 -1.914 1.00 95.44 270 ILE A CA 1
ATOM 2156 C C . ILE A 1 270 ? -22.817 4.440 -1.488 1.00 95.44 270 IL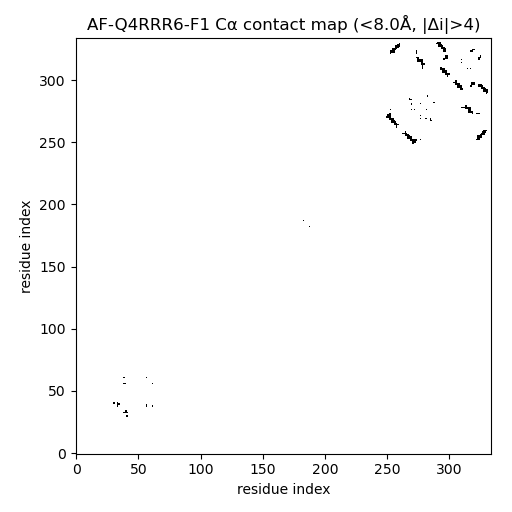E A C 1
ATOM 2158 O O . ILE A 1 270 ? -22.336 3.334 -1.235 1.00 95.44 270 ILE A O 1
ATOM 2162 N N . PRO A 1 271 ? -24.143 4.659 -1.412 1.00 94.00 271 PRO A N 1
ATOM 2163 C CA . PRO A 1 271 ? -25.122 3.643 -1.012 1.00 94.00 271 PRO A CA 1
ATOM 2164 C C . PRO A 1 271 ? -25.420 2.644 -2.150 1.00 94.00 271 PRO A C 1
ATOM 2166 O O . PRO A 1 271 ? -26.564 2.473 -2.564 1.00 94.00 271 PRO A O 1
ATOM 2169 N N . LYS A 1 272 ? -24.370 2.018 -2.690 1.00 93.50 272 LYS A N 1
ATOM 2170 C CA . LYS A 1 272 ? -24.410 0.962 -3.711 1.00 93.50 272 LYS A CA 1
ATOM 2171 C C . LYS A 1 272 ? -23.357 -0.101 -3.415 1.00 93.50 272 LYS A C 1
ATOM 2173 O O . LYS A 1 272 ? -22.340 0.190 -2.772 1.00 93.50 272 LYS A O 1
ATOM 2178 N N . ARG A 1 273 ? -23.577 -1.325 -3.909 1.00 93.38 273 ARG A N 1
ATOM 2179 C CA . ARG A 1 273 ? -22.611 -2.427 -3.780 1.00 93.38 273 ARG A CA 1
ATOM 2180 C C . ARG A 1 273 ? -21.371 -2.176 -4.633 1.00 93.38 273 ARG A C 1
ATOM 2182 O O . ARG A 1 273 ? -21.471 -1.659 -5.743 1.00 93.38 273 ARG A O 1
ATOM 2189 N N . LEU A 1 274 ? -20.209 -2.605 -4.143 1.00 90.50 274 LEU A N 1
ATOM 2190 C CA . LEU A 1 274 ? -18.989 -2.633 -4.946 1.00 90.50 274 LEU A CA 1
ATOM 2191 C C . LEU A 1 274 ? -19.215 -3.592 -6.128 1.00 90.50 274 LEU A C 1
ATOM 2193 O O . LEU A 1 274 ? -19.565 -4.749 -5.907 1.00 90.50 274 LEU A O 1
ATOM 2197 N N . GLY A 1 275 ? -19.075 -3.092 -7.358 1.00 90.56 275 GLY A N 1
ATOM 2198 C CA . GLY A 1 275 ? -19.468 -3.789 -8.594 1.00 90.56 275 GLY A CA 1
ATOM 2199 C C . GLY A 1 275 ? -20.764 -3.273 -9.243 1.00 90.56 275 GLY A C 1
ATOM 2200 O O . GLY A 1 275 ? -21.014 -3.564 -10.405 1.00 90.56 275 GLY A O 1
ATOM 2201 N N . GLU A 1 276 ? -21.560 -2.467 -8.534 1.00 93.62 276 GLU A N 1
ATOM 2202 C CA . GLU A 1 276 ? -22.732 -1.755 -9.084 1.00 93.62 276 GLU A CA 1
ATOM 2203 C C . GLU A 1 276 ? -22.518 -0.236 -9.151 1.00 93.62 276 GLU A C 1
ATOM 2205 O O . GLU A 1 276 ? -23.308 0.488 -9.758 1.00 93.62 276 GLU A O 1
ATOM 2210 N N . VAL A 1 277 ? -21.473 0.263 -8.485 1.00 95.38 277 VAL A N 1
ATOM 2211 C CA . VAL A 1 277 ? -21.105 1.680 -8.508 1.00 95.38 277 VAL A CA 1
ATOM 2212 C C . VAL A 1 277 ? -20.627 2.039 -9.908 1.00 95.38 277 VAL A C 1
ATOM 2214 O O . VAL A 1 277 ? -19.615 1.520 -10.378 1.00 95.38 277 VAL A O 1
ATOM 2217 N N . THR A 1 278 ? -21.340 2.954 -10.555 1.00 96.62 278 THR A N 1
ATOM 2218 C CA . THR A 1 278 ? -20.961 3.494 -11.863 1.00 96.62 278 THR A CA 1
ATOM 2219 C C . THR A 1 278 ? -20.188 4.801 -11.731 1.00 96.62 278 THR A C 1
ATOM 2221 O O . THR A 1 278 ? -20.217 5.454 -10.682 1.00 96.62 278 THR A O 1
ATOM 2224 N N . LEU A 1 279 ? -19.530 5.229 -12.812 1.00 95.50 279 LEU A N 1
ATOM 2225 C CA . LEU A 1 279 ? -18.863 6.531 -12.847 1.00 95.50 279 LEU A CA 1
ATOM 2226 C C . LEU A 1 279 ? -19.847 7.674 -12.558 1.00 95.50 279 LEU A C 1
ATOM 2228 O O . LEU A 1 279 ? -19.498 8.617 -11.849 1.00 95.50 279 LEU A O 1
ATOM 2232 N N . ARG A 1 280 ? -21.095 7.578 -13.032 1.00 95.06 280 ARG A N 1
ATOM 2233 C CA . ARG A 1 280 ? -22.152 8.549 -12.713 1.00 95.06 280 ARG A CA 1
ATOM 2234 C C . ARG A 1 280 ? -22.398 8.665 -11.211 1.00 95.06 280 ARG A C 1
ATOM 2236 O O . ARG A 1 280 ? -22.527 9.774 -10.701 1.00 95.06 280 ARG A O 1
ATOM 2243 N N . ASP A 1 281 ? -22.460 7.537 -10.508 1.00 95.25 281 ASP A N 1
ATOM 2244 C CA . ASP A 1 281 ? -22.685 7.522 -9.059 1.00 95.25 281 ASP A CA 1
ATOM 2245 C C . ASP A 1 281 ? -21.515 8.157 -8.310 1.00 95.25 281 ASP A C 1
ATOM 2247 O O . ASP A 1 281 ? -21.715 8.917 -7.365 1.00 95.25 281 ASP A O 1
ATOM 2251 N N . PHE A 1 282 ? -20.291 7.877 -8.765 1.00 95.38 282 PHE A N 1
ATOM 2252 C CA . PHE A 1 282 ? -19.086 8.500 -8.232 1.00 95.38 282 PHE A CA 1
ATOM 2253 C C . PHE A 1 282 ? -19.097 10.020 -8.452 1.00 95.38 282 PHE A C 1
ATOM 2255 O O . PHE A 1 282 ? -18.907 10.774 -7.500 1.00 95.38 282 PHE A O 1
ATOM 2262 N N . LYS A 1 283 ? -19.381 10.482 -9.677 1.00 93.50 283 LYS A N 1
ATOM 2263 C CA . LYS A 1 283 ? -19.481 11.912 -10.015 1.00 93.50 283 LYS A CA 1
ATOM 2264 C C . LYS A 1 283 ? -20.532 12.625 -9.163 1.00 93.50 283 LYS A C 1
ATOM 2266 O O . LYS A 1 283 ? -20.245 13.681 -8.606 1.00 93.50 283 LYS A O 1
ATOM 2271 N N . ALA A 1 284 ? -21.710 12.020 -9.010 1.00 93.06 284 ALA A N 1
ATOM 2272 C CA . ALA A 1 284 ? -22.789 12.558 -8.185 1.00 93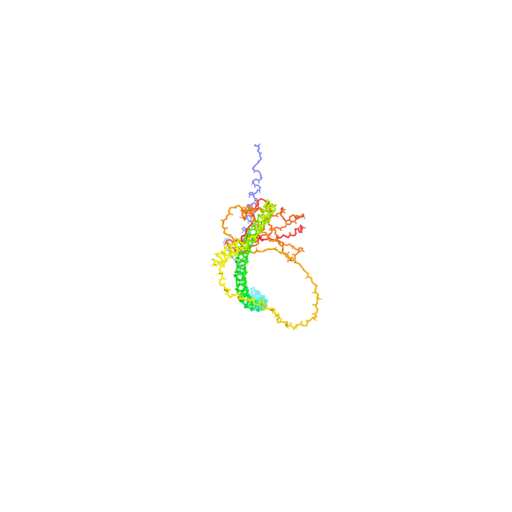.06 284 ALA A CA 1
ATOM 2273 C C . ALA A 1 284 ? -22.407 12.648 -6.698 1.00 93.06 284 ALA A C 1
ATOM 2275 O O . ALA A 1 284 ? -22.817 13.582 -6.019 1.00 93.06 284 ALA A O 1
ATOM 2276 N N . ALA A 1 285 ? -21.617 11.697 -6.191 1.00 92.31 285 ALA A N 1
ATOM 2277 C CA . ALA A 1 285 ? -21.185 11.682 -4.796 1.00 92.31 285 ALA A CA 1
ATOM 2278 C C . ALA A 1 285 ? -20.017 12.643 -4.504 1.00 92.31 285 ALA A C 1
ATOM 2280 O O . ALA A 1 285 ? -19.886 13.121 -3.379 1.00 92.31 285 ALA A O 1
ATOM 2281 N N . VAL A 1 286 ? -19.161 12.912 -5.495 1.00 89.00 286 VAL A N 1
ATOM 2282 C CA . VAL A 1 286 ? -18.043 13.864 -5.383 1.00 89.00 286 VAL A CA 1
ATOM 2283 C C . VAL A 1 286 ? -18.506 15.318 -5.552 1.00 89.00 286 VAL A C 1
ATOM 2285 O O . VAL A 1 286 ? -17.835 16.211 -5.038 1.00 89.00 286 VAL A O 1
ATOM 2288 N N . ASP A 1 287 ? -19.632 15.544 -6.240 1.00 84.56 287 ASP A N 1
ATOM 2289 C CA . ASP A 1 287 ? -20.292 16.847 -6.443 1.00 84.56 287 ASP A CA 1
ATOM 2290 C C . ASP A 1 287 ? -19.316 17.975 -6.831 1.00 84.56 287 ASP A C 1
ATOM 2292 O O . ASP A 1 287 ? -19.203 19.016 -6.182 1.00 84.56 287 ASP A O 1
ATOM 2296 N N . ARG A 1 288 ? -18.536 17.739 -7.894 1.00 80.00 288 ARG A N 1
ATOM 2297 C CA . ARG A 1 288 ? -17.620 18.736 -8.462 1.00 80.00 288 ARG A CA 1
ATOM 2298 C C . ARG A 1 288 ? -18.089 19.180 -9.838 1.00 80.00 288 ARG A C 1
ATOM 2300 O O . ARG A 1 288 ? -18.327 18.357 -10.715 1.00 80.00 288 ARG A O 1
ATOM 2307 N N . GLN A 1 289 ? -18.167 20.496 -10.021 1.00 69.94 289 GLN A N 1
ATOM 2308 C CA . GLN A 1 289 ? -18.474 21.135 -11.298 1.00 69.94 289 GLN A CA 1
ATOM 2309 C C . GLN A 1 289 ? -17.172 21.409 -12.061 1.00 69.94 289 GLN A C 1
ATOM 2311 O O . GLN A 1 289 ? -16.273 22.052 -11.523 1.00 69.94 289 GLN A O 1
ATOM 2316 N N . GLY A 1 290 ? -17.066 20.903 -13.290 1.00 78.38 290 GLY A N 1
ATOM 2317 C CA . GLY A 1 290 ? -15.892 21.064 -14.154 1.00 78.38 290 GLY A CA 1
ATOM 2318 C C . GLY A 1 290 ? -15.610 19.824 -15.005 1.00 78.38 290 GLY A C 1
ATOM 2319 O O . GLY A 1 290 ? -16.229 18.777 -14.808 1.00 78.38 290 GLY A O 1
ATOM 2320 N N . ASN A 1 291 ? -14.668 19.950 -15.941 1.00 84.50 291 ASN A N 1
ATOM 2321 C CA . ASN A 1 291 ? -14.148 18.817 -16.700 1.00 84.50 291 ASN A CA 1
ATOM 2322 C C . ASN A 1 291 ? -13.017 18.171 -15.900 1.00 84.50 291 ASN A C 1
ATOM 2324 O O . ASN A 1 291 ? -12.005 18.807 -15.610 1.00 84.50 291 ASN A O 1
ATOM 2328 N N . PHE A 1 292 ? -13.207 16.908 -15.533 1.00 90.69 292 PHE A N 1
ATOM 2329 C CA . PHE A 1 292 ? -12.223 16.134 -14.791 1.00 90.69 292 PHE A CA 1
ATOM 2330 C C . PHE A 1 292 ? -11.999 14.788 -15.470 1.00 90.69 292 PHE A C 1
ATOM 2332 O O . PHE A 1 292 ? -12.939 14.198 -16.013 1.00 90.69 292 PHE A O 1
ATOM 2339 N N . ARG A 1 293 ? -10.769 14.286 -15.365 1.00 92.12 293 ARG A N 1
ATOM 2340 C CA . ARG A 1 293 ? -10.413 12.907 -15.692 1.00 92.12 293 ARG A CA 1
ATOM 2341 C C . ARG A 1 293 ? -10.411 12.063 -14.426 1.00 92.12 293 ARG A C 1
ATOM 2343 O O . ARG A 1 293 ? -9.950 12.493 -13.364 1.00 92.12 293 ARG A O 1
ATOM 2350 N N . TYR A 1 294 ? -10.990 10.873 -14.535 1.00 94.31 294 TYR A N 1
ATOM 2351 C CA . TYR A 1 294 ? -11.257 9.994 -13.402 1.00 94.31 294 TYR A CA 1
ATOM 2352 C C . TYR A 1 294 ? -10.453 8.712 -13.551 1.00 94.31 294 TYR A C 1
ATOM 2354 O O . TYR A 1 294 ? -10.786 7.843 -14.357 1.00 94.31 294 TYR A O 1
ATOM 2362 N N . HIS A 1 295 ? -9.415 8.594 -12.730 1.00 95.94 295 HIS A N 1
ATOM 2363 C CA . HIS A 1 295 ? -8.581 7.404 -12.664 1.00 95.94 295 HIS A CA 1
ATOM 2364 C C . HIS A 1 295 ? -8.917 6.603 -11.417 1.00 95.94 295 HIS A C 1
ATOM 2366 O O . HIS A 1 295 ? -9.081 7.163 -10.335 1.00 95.94 295 HIS A O 1
ATOM 2372 N N . PHE A 1 296 ? -8.943 5.285 -11.531 1.00 96.94 296 PHE A N 1
ATOM 2373 C CA . PHE A 1 296 ? -9.262 4.382 -10.439 1.00 96.94 296 PHE A CA 1
ATOM 2374 C C . PHE A 1 296 ? -8.159 3.356 -10.257 1.00 96.94 296 PHE A C 1
ATOM 2376 O O . PHE A 1 296 ? -7.525 2.903 -11.207 1.00 96.94 296 PHE A O 1
ATOM 2383 N N . LYS A 1 297 ? -7.902 2.994 -9.003 1.00 96.69 297 LYS A N 1
ATOM 2384 C CA . LYS A 1 297 ? -6.976 1.915 -8.688 1.00 96.69 297 LYS A CA 1
ATOM 2385 C C . LYS A 1 297 ? -7.676 0.597 -8.983 1.00 96.69 297 LYS A C 1
ATOM 2387 O O . LYS A 1 297 ? -8.673 0.284 -8.334 1.00 96.69 297 LYS A O 1
ATOM 2392 N N . ALA A 1 298 ? -7.121 -0.171 -9.906 1.00 93.81 298 ALA A N 1
ATOM 2393 C CA . ALA A 1 298 ? -7.665 -1.452 -10.324 1.00 93.81 298 ALA A CA 1
ATOM 2394 C C . ALA A 1 298 ? -6.612 -2.558 -10.206 1.00 93.81 298 ALA A C 1
ATOM 2396 O O . ALA A 1 298 ? -5.405 -2.293 -10.144 1.00 93.81 298 ALA A O 1
ATOM 2397 N N . LEU A 1 299 ? -7.091 -3.799 -10.134 1.00 90.81 299 LEU A N 1
ATOM 2398 C CA . LEU A 1 299 ? -6.262 -4.991 -10.237 1.00 90.81 299 LEU A CA 1
ATOM 2399 C C . LEU A 1 299 ? -6.472 -5.596 -11.623 1.00 90.81 299 LEU A C 1
ATOM 2401 O O . LEU A 1 299 ? -7.507 -6.207 -11.881 1.00 90.81 299 LEU A O 1
ATOM 2405 N N . ASP A 1 300 ? -5.486 -5.418 -12.488 1.00 91.12 300 ASP A N 1
ATOM 2406 C CA . ASP A 1 300 ? -5.431 -6.045 -13.795 1.00 91.12 300 ASP A CA 1
ATOM 2407 C C . ASP A 1 300 ? -4.844 -7.472 -13.681 1.00 91.12 300 ASP A C 1
ATOM 2409 O O . ASP A 1 300 ? -3.832 -7.658 -12.991 1.00 91.12 300 ASP A O 1
ATOM 2413 N N . PRO A 1 301 ? -5.449 -8.494 -14.316 1.00 87.12 301 PRO A N 1
ATOM 2414 C CA . PRO A 1 301 ? -4.960 -9.873 -14.254 1.00 87.12 301 PRO A CA 1
ATOM 2415 C C . PRO A 1 301 ? -3.552 -10.091 -14.827 1.00 87.12 301 PRO A C 1
ATOM 2417 O O . PRO A 1 301 ? -2.858 -11.006 -14.383 1.00 87.12 301 PRO A O 1
ATOM 2420 N N . GLU A 1 302 ? -3.132 -9.284 -15.800 1.00 89.38 302 GLU A N 1
ATOM 2421 C CA . GLU A 1 302 ? -1.861 -9.420 -16.518 1.00 89.38 302 GLU A CA 1
ATOM 2422 C C . GLU A 1 302 ? -0.787 -8.481 -15.951 1.00 89.38 302 GLU A C 1
ATOM 2424 O O . GLU A 1 302 ? 0.376 -8.865 -15.814 1.00 89.38 302 GLU A O 1
ATOM 2429 N N . PHE A 1 303 ? -1.179 -7.264 -15.568 1.00 85.88 303 PHE A N 1
ATOM 2430 C CA . PHE A 1 303 ? -0.270 -6.187 -15.161 1.00 85.88 303 PHE A CA 1
ATOM 2431 C C . PHE A 1 303 ? -0.277 -5.892 -13.651 1.00 85.88 303 PHE A C 1
ATOM 2433 O O . PHE A 1 303 ? 0.554 -5.124 -13.159 1.00 85.88 303 PHE A O 1
ATOM 2440 N N . GLY A 1 304 ? -1.170 -6.511 -12.876 1.00 88.75 304 GLY A N 1
ATOM 2441 C CA . GLY A 1 304 ? -1.259 -6.317 -11.431 1.00 88.75 304 GLY A CA 1
ATOM 2442 C C . GLY A 1 304 ? -1.914 -4.986 -11.054 1.00 88.75 304 GLY A C 1
ATOM 2443 O O . GLY A 1 304 ? -3.021 -4.682 -11.474 1.00 88.75 304 GLY A O 1
ATOM 2444 N N . THR A 1 305 ? -1.291 -4.189 -10.182 1.00 93.19 305 THR A N 1
ATOM 2445 C CA . THR A 1 305 ? -1.912 -2.930 -9.719 1.00 93.19 305 THR A CA 1
ATOM 2446 C C . THR A 1 305 ? -1.766 -1.832 -10.766 1.00 93.19 305 THR A C 1
ATOM 2448 O O . THR A 1 305 ? -0.649 -1.378 -11.009 1.00 93.19 305 THR A O 1
ATOM 2451 N N . VAL A 1 306 ? -2.880 -1.342 -11.308 1.00 95.06 306 VAL A N 1
ATOM 2452 C CA . VAL A 1 306 ? -2.891 -0.307 -12.354 1.00 95.06 306 VAL A CA 1
ATOM 2453 C C . VAL A 1 306 ? -3.751 0.902 -11.968 1.00 95.06 306 VAL A C 1
ATOM 2455 O O . VAL A 1 306 ? -4.551 0.850 -11.027 1.00 95.06 306 VAL A O 1
ATOM 2458 N N . LYS A 1 307 ? -3.557 2.014 -12.688 1.00 95.31 307 LYS A N 1
ATOM 2459 C CA . LYS A 1 307 ? -4.463 3.169 -12.699 1.00 95.31 307 LYS A CA 1
ATOM 2460 C C . LYS A 1 307 ? -5.275 3.122 -13.989 1.00 95.31 307 LYS A C 1
ATOM 2462 O O . LYS A 1 307 ? -4.729 3.371 -15.056 1.00 95.31 307 LYS A O 1
ATOM 2467 N N . GLU A 1 308 ? -6.547 2.782 -13.878 1.00 94.62 308 GLU A N 1
ATOM 2468 C CA . GLU A 1 308 ? -7.472 2.669 -15.003 1.00 94.62 308 GLU A CA 1
ATOM 2469 C C . GLU A 1 308 ? -8.274 3.963 -15.148 1.00 94.62 308 GLU A C 1
ATOM 2471 O O . GLU A 1 308 ? -8.836 4.455 -14.169 1.00 94.62 308 GLU A O 1
ATOM 2476 N N . GLU A 1 309 ? -8.325 4.528 -16.351 1.00 95.06 309 GLU A N 1
ATOM 2477 C CA . GLU A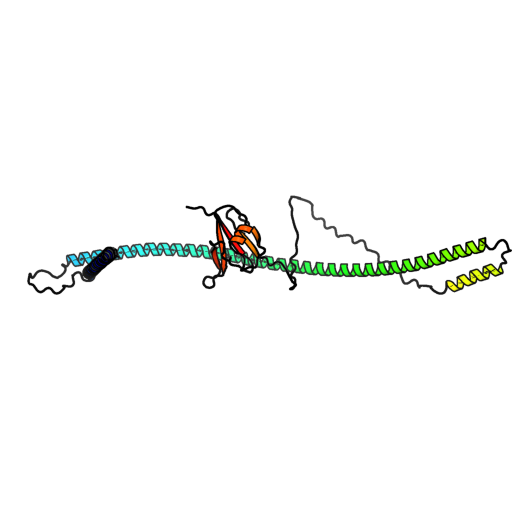 1 309 ? -9.154 5.698 -16.642 1.00 95.06 309 GLU A CA 1
ATOM 2478 C C . GLU A 1 309 ? -10.552 5.263 -17.096 1.00 95.06 309 GLU A C 1
ATOM 2480 O O . GLU A 1 309 ? -10.692 4.428 -17.991 1.00 95.06 309 GLU A O 1
ATOM 2485 N N . VAL A 1 310 ? -11.598 5.834 -16.489 1.00 93.94 310 VAL A N 1
ATOM 2486 C CA . VAL A 1 310 ? -12.992 5.523 -16.834 1.00 93.94 310 VAL A CA 1
ATOM 2487 C C . VAL A 1 310 ? -13.685 6.776 -17.360 1.00 93.94 310 VAL A C 1
ATOM 2489 O O . VAL A 1 310 ? -13.840 7.768 -16.649 1.00 93.94 310 VAL A O 1
ATOM 2492 N N . PHE A 1 311 ? -14.152 6.702 -18.608 1.00 92.75 311 PHE A N 1
ATOM 2493 C CA . PHE A 1 311 ? -14.732 7.837 -19.338 1.00 92.75 311 PHE A CA 1
ATOM 2494 C C . PHE A 1 311 ? -16.265 7.793 -19.416 1.00 92.75 311 PHE A C 1
ATOM 2496 O O . PHE A 1 311 ? -16.923 8.829 -19.492 1.00 92.75 311 PHE A O 1
ATOM 2503 N N . GLN A 1 312 ? -16.850 6.590 -19.420 1.00 92.94 312 GLN A N 1
ATOM 2504 C CA . GLN A 1 312 ? -18.283 6.395 -19.644 1.00 92.94 312 GLN A CA 1
ATOM 2505 C C . GLN A 1 312 ? -19.064 6.426 -18.328 1.00 92.94 312 GLN A C 1
ATOM 2507 O O . GLN A 1 312 ? -18.799 5.646 -17.419 1.00 92.94 312 GLN A O 1
ATOM 2512 N N . ASP A 1 313 ? -20.099 7.263 -18.255 1.00 92.94 313 ASP A N 1
ATOM 2513 C CA . ASP A 1 313 ? -20.942 7.413 -17.059 1.00 92.94 313 ASP A CA 1
ATOM 2514 C C . ASP A 1 313 ? -21.645 6.120 -16.622 1.00 92.94 313 ASP A C 1
ATOM 2516 O O . ASP A 1 313 ? -21.917 5.936 -15.437 1.00 92.94 313 ASP A O 1
ATOM 2520 N N . SER A 1 314 ? -21.953 5.238 -17.574 1.00 94.06 314 SER A N 1
ATOM 2521 C CA . SER A 1 314 ? -22.583 3.938 -17.329 1.00 94.06 314 SER A CA 1
ATOM 2522 C C . SER A 1 314 ? -21.595 2.830 -16.968 1.00 94.06 314 SER A C 1
ATOM 2524 O O . SER A 1 314 ? -22.038 1.744 -16.599 1.00 94.06 314 SER A O 1
ATOM 2526 N N . ALA A 1 315 ? -20.285 3.062 -17.093 1.00 95.19 315 ALA A N 1
ATOM 2527 C CA . ALA A 1 315 ? -19.286 2.053 -16.771 1.00 95.19 315 ALA A CA 1
ATOM 2528 C C . ALA A 1 315 ? -19.193 1.845 -15.256 1.00 95.19 315 ALA A C 1
ATOM 2530 O O . ALA A 1 315 ? -19.263 2.799 -14.473 1.00 95.19 315 ALA A O 1
ATOM 2531 N N . VAL A 1 316 ? -19.036 0.583 -14.857 1.00 95.19 316 VAL A N 1
ATOM 2532 C CA . VAL A 1 316 ? -18.799 0.194 -13.466 1.00 95.19 316 VAL A CA 1
ATOM 2533 C C . VAL A 1 316 ? -17.368 0.555 -13.092 1.00 95.19 316 VAL A C 1
ATOM 2535 O O . VAL A 1 316 ? -16.432 0.263 -13.828 1.00 95.19 316 VAL A O 1
ATOM 2538 N N . VAL A 1 317 ? -17.207 1.185 -11.934 1.00 95.62 317 VAL A N 1
ATOM 2539 C CA . VAL A 1 317 ? -15.904 1.600 -11.417 1.00 95.62 317 VAL A CA 1
ATOM 2540 C C . VAL A 1 317 ? -15.192 0.405 -10.764 1.00 95.62 317 VAL A C 1
ATOM 2542 O O . VAL A 1 317 ? -15.819 -0.301 -9.964 1.00 95.62 317 VAL A O 1
ATOM 2545 N N . PRO A 1 318 ? -13.893 0.178 -11.040 1.00 94.44 318 PRO A N 1
ATOM 2546 C CA . PRO A 1 318 ? -13.153 -0.937 -10.461 1.00 94.44 318 PRO A CA 1
ATOM 2547 C C . PRO A 1 318 ? -12.958 -0.782 -8.945 1.00 94.44 318 PRO A C 1
ATOM 2549 O O . PRO A 1 318 ? -12.809 0.316 -8.400 1.00 94.44 318 PRO A O 1
ATOM 2552 N N . GLY A 1 319 ? -12.965 -1.920 -8.248 1.00 92.06 319 GLY A N 1
ATOM 2553 C CA . GLY A 1 319 ? -12.760 -2.002 -6.805 1.00 92.06 319 GLY A CA 1
ATOM 2554 C C . GLY A 1 319 ? -11.338 -2.407 -6.423 1.00 92.06 319 GLY A C 1
ATOM 2555 O O . GLY A 1 319 ? -10.707 -3.219 -7.092 1.00 92.06 319 GLY A O 1
ATOM 2556 N N . TRP A 1 320 ? -10.868 -1.906 -5.283 1.00 92.12 320 TRP A N 1
ATOM 2557 C CA . TRP A 1 320 ? -9.589 -2.257 -4.672 1.00 92.12 320 TRP A CA 1
ATOM 2558 C C . TRP A 1 320 ? -9.791 -2.613 -3.198 1.00 92.12 320 TRP A C 1
ATOM 2560 O O . TRP A 1 320 ? -10.183 -1.755 -2.412 1.00 92.12 320 TRP A O 1
ATOM 2570 N N . GLU A 1 321 ? -9.515 -3.859 -2.797 1.00 90.12 321 GLU A N 1
ATOM 2571 C CA . GLU A 1 321 ? -9.617 -4.315 -1.391 1.00 90.12 321 GLU A CA 1
ATOM 2572 C C . GLU A 1 321 ? -10.973 -3.990 -0.720 1.00 90.12 321 GLU A C 1
ATOM 2574 O O . GLU A 1 321 ? -11.032 -3.559 0.432 1.00 90.12 321 GLU A O 1
ATOM 2579 N N . GLY A 1 322 ? -12.088 -4.142 -1.442 1.00 88.94 322 GLY A N 1
ATOM 2580 C CA . GLY A 1 322 ? -13.426 -3.884 -0.888 1.00 88.94 322 GLY A CA 1
ATOM 2581 C C . GLY A 1 322 ? -13.826 -2.401 -0.797 1.00 88.94 322 GLY A C 1
ATOM 2582 O O . GLY A 1 322 ? -14.857 -2.082 -0.207 1.00 88.94 322 GLY A O 1
ATOM 2583 N N . LYS A 1 323 ? -13.040 -1.489 -1.381 1.00 94.88 323 LYS A N 1
ATOM 2584 C CA . LYS A 1 323 ? -13.318 -0.044 -1.491 1.00 94.88 323 LYS A CA 1
ATOM 2585 C C . LYS A 1 323 ? -13.024 0.449 -2.909 1.00 94.88 323 LYS A C 1
ATOM 2587 O O . LYS A 1 323 ? -12.540 -0.306 -3.744 1.00 94.88 323 LYS A O 1
ATOM 2592 N N . ILE A 1 324 ? -13.284 1.721 -3.174 1.00 96.81 324 ILE A N 1
ATOM 2593 C CA . ILE A 1 324 ? -12.855 2.400 -4.402 1.00 96.81 324 ILE A CA 1
ATOM 2594 C C . ILE A 1 324 ? -11.744 3.381 -4.035 1.00 96.81 324 ILE A C 1
ATOM 2596 O O . ILE A 1 324 ? -11.849 4.090 -3.031 1.00 96.81 324 ILE A O 1
ATOM 2600 N N . VAL A 1 325 ? -10.676 3.412 -4.831 1.00 97.12 325 VAL A N 1
ATOM 2601 C CA . VAL A 1 325 ? -9.600 4.402 -4.707 1.00 97.12 325 VAL A CA 1
ATOM 2602 C C . VAL A 1 325 ? -9.484 5.142 -6.031 1.00 97.12 325 VAL A C 1
ATOM 2604 O O . VAL A 1 325 ? -9.301 4.491 -7.055 1.00 97.12 325 VAL A O 1
ATOM 2607 N N . ALA A 1 326 ? -9.602 6.468 -6.015 1.00 96.81 326 ALA A N 1
ATOM 2608 C CA . ALA A 1 326 ? -9.683 7.282 -7.225 1.00 96.81 326 ALA A CA 1
ATOM 2609 C C . ALA A 1 326 ? -8.742 8.496 -7.208 1.00 96.81 326 ALA A C 1
ATOM 2611 O O . ALA A 1 326 ? -8.427 9.037 -6.149 1.00 96.81 326 ALA A O 1
ATOM 2612 N N . TRP A 1 327 ? -8.345 8.967 -8.383 1.00 96.06 327 TRP A N 1
ATOM 2613 C CA . TRP A 1 327 ? -7.686 10.251 -8.610 1.00 96.06 327 TRP A CA 1
ATOM 2614 C C . TRP A 1 327 ? -8.560 11.070 -9.557 1.00 96.06 327 TRP A C 1
ATOM 2616 O O . TRP A 1 327 ? -8.945 10.587 -10.621 1.00 96.06 327 TRP A O 1
ATOM 2626 N N . VAL A 1 328 ? -8.909 12.281 -9.131 1.00 94.00 328 VAL A N 1
ATOM 2627 C CA . VAL A 1 328 ? -9.725 13.230 -9.892 1.00 94.00 328 VAL A CA 1
ATOM 2628 C C . VAL A 1 328 ? -8.815 14.377 -10.303 1.00 94.00 328 VAL A C 1
ATOM 2630 O O . VAL A 1 328 ? -8.469 15.221 -9.471 1.00 94.00 328 VAL A O 1
ATOM 2633 N N . GLU A 1 329 ? -8.421 14.363 -11.569 1.00 91.81 329 GLU A N 1
ATOM 2634 C CA . GLU A 1 329 ? -7.479 15.312 -12.164 1.00 91.81 329 GLU A CA 1
ATOM 2635 C C . GLU A 1 329 ? -8.258 16.338 -12.992 1.00 91.81 329 GLU A C 1
ATOM 2637 O O . GLU A 1 329 ? -9.232 15.989 -13.665 1.00 91.81 329 GLU A O 1
ATOM 2642 N N . GLU A 1 330 ? -7.891 17.615 -12.893 1.00 87.81 330 GLU A N 1
ATOM 2643 C CA . GLU A 1 330 ? -8.550 18.694 -13.642 1.00 87.81 330 GLU A CA 1
ATOM 2644 C C . GLU A 1 330 ? -8.121 18.627 -15.112 1.00 87.81 330 GLU A C 1
ATOM 2646 O O . GLU A 1 330 ? -6.929 18.617 -15.425 1.00 87.81 330 GLU A O 1
ATOM 2651 N N . ASP A 1 331 ? -9.092 18.524 -16.022 1.00 80.12 331 ASP A N 1
ATOM 2652 C CA . ASP A 1 331 ? -8.799 18.395 -17.444 1.00 80.12 331 ASP A CA 1
ATOM 2653 C C . ASP A 1 331 ? -8.528 19.787 -18.022 1.00 80.12 331 ASP A C 1
ATOM 2655 O O . ASP A 1 331 ? -9.436 20.520 -18.425 1.00 80.12 331 ASP A O 1
ATOM 2659 N N . HIS A 1 332 ? -7.260 20.194 -17.983 1.00 66.06 332 HIS A N 1
ATOM 2660 C CA . HIS A 1 332 ? -6.777 21.373 -18.690 1.00 66.06 332 HIS A CA 1
ATOM 2661 C C . HIS A 1 332 ? -6.743 21.036 -20.179 1.00 66.06 332 HIS A C 1
ATOM 2663 O O . HIS A 1 332 ? -5.723 20.569 -20.674 1.00 66.06 332 HIS A O 1
ATOM 2669 N N . GLY A 1 333 ? -7.876 21.205 -20.863 1.00 58.84 333 GLY A N 1
ATOM 2670 C CA . GLY A 1 333 ? -7.937 21.045 -22.313 1.00 58.84 333 GLY A CA 1
ATOM 2671 C C . GLY A 1 333 ? -6.830 21.866 -22.975 1.00 58.84 333 GLY A C 1
ATOM 2672 O O . GLY A 1 333 ? -6.802 23.088 -22.814 1.00 58.84 333 GLY A O 1
ATOM 2673 N N . GLU A 1 334 ? -5.912 21.181 -23.654 1.00 40.41 334 GLU A N 1
ATOM 2674 C CA . GLU A 1 334 ? -5.036 21.792 -24.659 1.00 40.41 334 GLU A CA 1
ATOM 2675 C C . GLU A 1 334 ? -5.808 22.049 -25.954 1.00 40.41 334 GLU A C 1
ATOM 2677 O O . GLU A 1 334 ? -6.632 21.184 -26.344 1.00 40.41 334 GLU A O 1
#

Secondary structure (DSSP, 8-state):
----SHHHHHHHHHHHHHHHHHHHHHHHHHHHHHHHHHSS---------------S--HHHHHHHHHHHHHHHHHHHHHHHHHHHHHHHHHHHHHHHHHHHHHHHHHHHHHHHHHHHHHHHHHHHHHHHHHHHHHHHHHHHHHHHHHHHHHHHHHHHHHHHHHHHHHHHHHHHHHHHS------HHHHHHHHHHHHHHTTS---------------------------------------------S-----EEEEEEETTEEEEEEEEESS-TTT-BHHHHHHHHT--S-EEEEEEEEETTTEEEEEE---TTSBPPPBTTBEEEEEEE----

Radius of gyration: 53.07 Å; Cα contacts (8 Å, |Δi|>4): 183; chains: 1; bounding box: 108×41×169 Å